Protein AF-A0A935YWI4-F1 (afdb_monomer)

Solvent-accessible surface area (backbone atoms only — not comparable to full-atom values): 18611 Å² total; per-residue (Å²): 133,82,64,75,78,78,74,71,82,77,88,67,54,79,64,57,45,45,61,75,31,40,84,89,54,18,45,58,41,43,49,62,78,70,46,55,88,76,52,56,63,79,37,91,61,84,22,64,82,61,50,68,66,56,46,38,59,76,66,67,28,67,40,86,49,101,91,47,77,44,70,40,57,75,58,45,36,51,59,23,38,60,29,24,57,49,47,43,93,65,42,51,60,68,56,46,24,51,42,17,38,28,29,29,32,40,53,29,67,80,42,60,71,73,56,15,52,50,30,43,53,48,30,53,51,52,38,42,49,45,26,41,38,12,48,68,37,81,91,44,75,37,34,47,51,69,69,58,29,52,52,46,26,66,71,21,43,65,51,54,65,32,72,90,43,46,70,67,47,61,25,34,38,26,34,39,30,38,47,45,50,38,49,54,54,25,38,78,68,41,95,76,60,64,64,57,52,50,47,38,32,60,70,38,48,39,50,38,38,32,58,63,22,64,91,47,94,73,53,47,65,65,11,42,19,23,52,34,29,39,51,50,20,64,74,69,67,38,43,52,89,66,75,48,38,69,60,79,64,73,84,71,73,79,70,79,82,79,80,74,76,80,79,75,78,79,74,85,76,81,79,82,77,87,76,82,84,82,81,92,77,84,88,79,92,81,85,89,78,88,86,82,86,86,81,84,86,87,82,89,78,86,88,84,87,88,84,86,80,90,85,134

pLDDT: mean 79.41, std 25.36, range [25.75, 98.5]

Structure (mmCIF, N/CA/C/O backbone):
data_AF-A0A935YWI4-F1
#
_entry.id   AF-A0A935YWI4-F1
#
loop_
_atom_site.group_PDB
_atom_site.id
_atom_site.type_symbol
_atom_site.label_atom_id
_atom_site.label_alt_id
_atom_site.label_comp_id
_atom_site.label_asym_id
_atom_site.label_entity_id
_atom_site.label_seq_id
_atom_site.pdbx_PDB_ins_code
_atom_site.Cartn_x
_atom_site.Cartn_y
_atom_site.Cartn_z
_atom_site.occupancy
_atom_site.B_iso_or_equiv
_atom_site.auth_seq_id
_atom_site.auth_comp_id
_atom_site.auth_asym_id
_atom_site.auth_atom_id
_atom_site.pdbx_PDB_model_num
ATOM 1 N N . MET A 1 1 ? -24.686 42.859 13.400 1.00 48.44 1 MET A N 1
ATOM 2 C CA . MET A 1 1 ? -23.937 41.621 13.080 1.00 48.44 1 MET A CA 1
ATOM 3 C C . MET A 1 1 ? -22.899 41.956 12.021 1.00 48.44 1 MET A C 1
ATOM 5 O O . MET A 1 1 ? -23.280 42.389 10.945 1.00 48.44 1 MET A O 1
ATOM 9 N N . GLY A 1 2 ? -21.605 41.864 12.342 1.00 58.56 2 GLY A N 1
ATOM 10 C CA . GLY A 1 2 ? -20.531 42.185 11.394 1.00 58.56 2 GLY A CA 1
ATOM 11 C C . GLY A 1 2 ? -20.451 41.160 10.260 1.00 58.56 2 GLY A C 1
ATOM 12 O O . GLY A 1 2 ? -20.557 39.959 10.507 1.00 58.56 2 GLY A O 1
ATOM 13 N N . HIS A 1 3 ? -20.273 41.640 9.028 1.00 52.84 3 HIS A N 1
ATOM 14 C CA . HIS A 1 3 ? -20.167 40.812 7.828 1.00 52.84 3 HIS A CA 1
ATOM 15 C C . HIS A 1 3 ? -19.063 39.741 8.002 1.00 52.84 3 HIS A C 1
ATOM 17 O O . HIS A 1 3 ? -17.940 40.092 8.384 1.00 52.84 3 HIS A O 1
ATOM 23 N N . PRO A 1 4 ? -19.320 38.448 7.715 1.00 60.44 4 PRO A N 1
ATOM 24 C CA . PRO A 1 4 ? -18.366 37.355 7.954 1.00 60.44 4 PRO A CA 1
ATOM 25 C C . PRO A 1 4 ? -17.024 37.518 7.217 1.00 60.44 4 PRO A C 1
ATOM 27 O O . PRO A 1 4 ? -16.023 36.941 7.637 1.00 60.44 4 PRO A O 1
ATOM 30 N N . ALA A 1 5 ? -16.959 38.371 6.188 1.00 57.50 5 ALA A N 1
ATOM 31 C CA . ALA A 1 5 ? -15.706 38.737 5.516 1.00 57.50 5 ALA A CA 1
ATOM 32 C C . ALA A 1 5 ? -14.682 39.457 6.424 1.00 57.50 5 ALA A C 1
ATOM 34 O O . ALA A 1 5 ? -13.494 39.435 6.124 1.00 57.50 5 ALA A O 1
ATOM 35 N N . GLY A 1 6 ? -15.095 40.043 7.556 1.00 55.22 6 GLY A N 1
ATOM 36 C CA . GLY A 1 6 ? -14.180 40.684 8.512 1.00 55.22 6 GLY A CA 1
ATOM 37 C C . GLY A 1 6 ? -13.411 39.716 9.428 1.00 55.22 6 GLY A C 1
ATOM 38 O O . GLY A 1 6 ? -12.506 40.146 10.151 1.00 55.22 6 GLY A O 1
ATOM 39 N N . ARG A 1 7 ? -13.761 38.417 9.428 1.00 60.41 7 ARG A N 1
ATOM 40 C CA . ARG A 1 7 ? -13.153 37.394 10.304 1.00 60.41 7 ARG A CA 1
ATOM 41 C C . ARG A 1 7 ? -11.865 36.781 9.747 1.00 60.41 7 ARG A C 1
ATOM 43 O O . ARG A 1 7 ? -11.004 36.390 10.531 1.00 60.41 7 ARG A O 1
ATOM 50 N N . PHE A 1 8 ? -11.690 36.720 8.428 1.00 66.56 8 PHE A N 1
ATOM 51 C CA . PHE A 1 8 ? -10.522 36.085 7.810 1.00 66.56 8 PHE A CA 1
ATOM 52 C C . PHE A 1 8 ? -9.471 37.130 7.421 1.00 66.56 8 PHE A C 1
ATOM 54 O O . PHE A 1 8 ? -9.537 37.735 6.358 1.00 66.56 8 PHE A O 1
ATOM 61 N N . ARG A 1 9 ? -8.493 37.358 8.308 1.00 71.19 9 ARG A N 1
ATOM 62 C CA . ARG A 1 9 ? -7.455 38.398 8.132 1.00 71.19 9 ARG A CA 1
ATOM 63 C C . ARG A 1 9 ? -6.143 3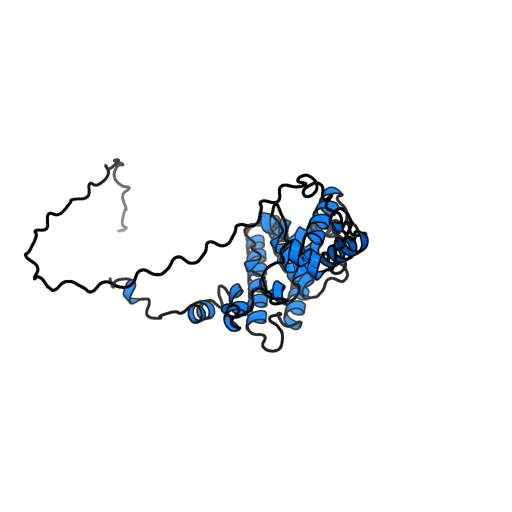7.901 7.514 1.00 71.19 9 ARG A C 1
ATOM 65 O O . ARG A 1 9 ? -5.314 38.713 7.114 1.00 71.19 9 ARG A O 1
ATOM 72 N N . ARG A 1 10 ? -5.913 36.585 7.459 1.00 79.06 10 ARG A N 1
ATOM 73 C CA . ARG A 1 10 ? -4.643 36.005 6.990 1.00 79.06 10 ARG A CA 1
ATOM 74 C C . ARG A 1 10 ? -4.733 35.645 5.510 1.00 79.06 10 ARG A C 1
ATOM 76 O O . ARG A 1 10 ? -5.575 34.843 5.122 1.00 79.06 10 ARG A O 1
ATOM 83 N N . ARG A 1 11 ? -3.841 36.215 4.696 1.00 83.19 11 ARG A N 1
ATOM 84 C CA . ARG A 1 11 ? -3.622 35.784 3.309 1.00 83.19 11 ARG A CA 1
ATOM 85 C C . ARG A 1 11 ? -2.711 34.559 3.306 1.00 83.19 11 ARG A C 1
ATOM 87 O O . ARG A 1 11 ? -1.616 34.606 3.873 1.00 83.19 11 ARG A O 1
ATOM 94 N N . PHE A 1 12 ? -3.165 33.489 2.666 1.00 85.44 12 PHE A N 1
ATOM 95 C CA . PHE A 1 12 ? -2.403 32.257 2.506 1.00 85.44 12 PHE A CA 1
ATOM 96 C C . PHE A 1 12 ? -1.913 32.117 1.064 1.00 85.44 12 PHE A C 1
ATOM 98 O O . PHE A 1 12 ? -2.686 32.292 0.127 1.00 85.44 12 PHE A O 1
ATOM 105 N N . ASP A 1 13 ? -0.634 31.783 0.908 1.00 88.56 13 ASP A N 1
ATOM 106 C CA . ASP A 1 13 ? -0.122 31.106 -0.283 1.00 88.56 13 ASP A CA 1
ATOM 107 C C . ASP A 1 13 ? -0.209 29.579 -0.071 1.00 88.56 13 ASP A C 1
ATOM 109 O O . ASP A 1 13 ? -0.566 29.114 1.019 1.00 88.56 13 ASP A O 1
ATOM 113 N N . LEU A 1 14 ? 0.108 28.785 -1.102 1.00 86.56 14 LEU A N 1
ATOM 114 C CA . LEU A 1 14 ? 0.040 27.317 -1.042 1.00 86.56 14 LEU A CA 1
ATOM 115 C C . LEU A 1 14 ? 0.802 26.747 0.165 1.00 86.56 14 LEU A C 1
ATOM 117 O O . LEU A 1 14 ? 0.309 25.854 0.857 1.00 86.56 14 LEU A O 1
ATOM 121 N N . ARG A 1 15 ? 1.996 27.283 0.435 1.00 85.38 15 ARG A N 1
ATOM 122 C CA . ARG A 1 15 ? 2.862 26.804 1.509 1.00 85.38 15 ARG A CA 1
ATOM 123 C C . ARG A 1 15 ? 2.294 27.180 2.871 1.00 85.38 15 ARG A C 1
ATOM 125 O O . ARG A 1 15 ? 2.152 26.311 3.722 1.00 85.38 15 ARG A O 1
ATOM 132 N N . ARG A 1 16 ? 1.918 28.444 3.080 1.00 88.31 16 ARG A N 1
ATOM 133 C CA . ARG A 1 16 ? 1.344 28.929 4.345 1.00 88.31 16 ARG A CA 1
ATOM 134 C C . ARG A 1 16 ? 0.048 28.202 4.690 1.00 88.31 16 ARG A C 1
ATOM 136 O O . ARG A 1 16 ? -0.171 27.918 5.865 1.00 88.31 16 ARG A O 1
ATOM 143 N N . LEU A 1 17 ? -0.791 27.896 3.694 1.00 89.31 17 LEU A N 1
ATOM 144 C CA . LEU A 1 17 ? -2.011 27.120 3.918 1.00 89.31 17 LEU A CA 1
ATOM 145 C C . LEU A 1 17 ? -1.667 25.715 4.413 1.00 89.31 17 LEU A C 1
ATOM 147 O O . LEU A 1 17 ? -2.166 25.296 5.454 1.00 89.31 17 LEU A O 1
ATOM 151 N N . ALA A 1 18 ? -0.780 25.011 3.711 1.00 87.38 18 ALA A N 1
ATOM 152 C CA . ALA A 1 18 ? -0.388 23.660 4.091 1.00 87.38 18 ALA A CA 1
ATOM 153 C C . ALA A 1 18 ? 0.294 23.598 5.464 1.00 87.38 18 ALA A C 1
ATOM 155 O O . ALA A 1 18 ? -0.015 22.711 6.255 1.00 87.38 18 ALA A O 1
ATOM 156 N N . GLU A 1 19 ? 1.160 24.564 5.779 1.00 89.25 19 GLU A N 1
ATOM 157 C CA . GLU A 1 19 ? 1.781 24.682 7.103 1.00 89.25 19 GLU A CA 1
ATOM 158 C C . GLU A 1 19 ? 0.728 24.926 8.194 1.00 89.25 19 GLU A C 1
ATOM 160 O O . GLU A 1 19 ? 0.771 24.284 9.240 1.00 89.25 19 GLU A O 1
ATOM 165 N N . SER A 1 20 ? -0.274 25.780 7.942 1.00 90.00 20 SER A N 1
ATOM 166 C CA . SER A 1 20 ? -1.372 26.006 8.898 1.00 90.00 20 SER A CA 1
ATOM 167 C C . SER A 1 20 ? -2.261 24.777 9.116 1.00 90.00 20 SER A C 1
ATOM 169 O O . SER A 1 20 ? -2.918 24.664 10.146 1.00 90.00 20 SER A O 1
ATOM 171 N N . MET A 1 21 ? -2.250 23.844 8.161 1.00 89.00 21 MET A N 1
ATOM 172 C CA . MET A 1 21 ? -3.008 22.596 8.192 1.00 89.00 21 MET A CA 1
ATOM 173 C C . MET A 1 21 ? -2.158 21.400 8.648 1.00 89.00 21 MET A C 1
ATOM 175 O O . MET A 1 21 ? -2.645 20.273 8.599 1.00 89.00 21 MET A O 1
ATOM 179 N N . LYS A 1 22 ? -0.914 21.605 9.113 1.00 88.94 22 LYS A N 1
ATOM 180 C CA . LYS A 1 22 ? 0.003 20.522 9.517 1.00 88.94 22 LYS A CA 1
ATOM 181 C C . LYS A 1 22 ? -0.611 19.571 10.551 1.00 88.94 22 LYS A C 1
ATOM 183 O O . LYS A 1 22 ? -0.415 18.359 10.464 1.00 88.94 22 LYS A O 1
ATOM 188 N N . ASP A 1 23 ? -1.334 20.101 11.529 1.00 87.06 23 ASP A N 1
ATOM 189 C CA . ASP A 1 23 ? -1.904 19.286 12.602 1.00 87.06 23 ASP A CA 1
ATOM 190 C C . ASP A 1 23 ? -3.104 18.452 12.130 1.00 87.06 23 ASP A C 1
ATOM 192 O O . ASP A 1 23 ? -3.053 17.222 12.274 1.00 87.06 23 ASP A O 1
ATOM 196 N N . PRO A 1 24 ? -4.144 19.050 11.510 1.00 88.94 24 PRO A N 1
ATOM 197 C CA . PRO A 1 24 ? -5.284 18.282 11.019 1.00 88.94 24 PRO A CA 1
ATOM 198 C C . PRO A 1 24 ? -4.974 17.456 9.762 1.00 88.94 24 PRO A C 1
ATOM 200 O O . PRO A 1 24 ? -5.590 16.411 9.567 1.00 88.94 24 PRO A O 1
ATOM 203 N N . TRP A 1 25 ? -4.049 17.897 8.900 1.00 91.44 25 TRP A N 1
ATOM 204 C CA . TRP A 1 25 ? -3.813 17.297 7.581 1.00 91.44 25 TRP A CA 1
ATOM 205 C C . TRP A 1 25 ? -2.339 17.357 7.110 1.00 91.44 25 TRP A C 1
ATOM 207 O O . TRP A 1 25 ? -2.003 18.058 6.151 1.00 91.44 25 TRP A O 1
ATOM 217 N N . PRO A 1 26 ? -1.428 16.573 7.723 1.00 93.06 26 PRO A N 1
ATOM 218 C CA . PRO A 1 26 ? 0.014 16.611 7.427 1.00 93.06 26 PRO A CA 1
ATOM 219 C C . PRO A 1 26 ? 0.441 15.944 6.108 1.00 93.06 26 PRO A C 1
ATOM 221 O O . PRO A 1 26 ? 1.609 16.006 5.725 1.00 93.06 26 PRO A O 1
ATOM 224 N N . PHE A 1 27 ? -0.462 15.257 5.411 1.00 92.50 27 PHE A N 1
ATOM 225 C CA . PHE A 1 27 ? -0.106 14.257 4.397 1.00 92.50 27 PHE A CA 1
ATOM 226 C C . PHE A 1 27 ? 0.561 14.813 3.129 1.00 92.50 27 PHE A C 1
ATOM 228 O O . PHE A 1 27 ? 1.325 14.107 2.472 1.00 92.50 27 PHE A O 1
ATOM 235 N N . ALA A 1 28 ? 0.332 16.084 2.795 1.00 87.12 28 ALA A N 1
ATOM 236 C CA . ALA A 1 28 ? 0.990 16.754 1.667 1.00 87.12 28 ALA A CA 1
ATOM 237 C C . ALA A 1 28 ? 2.248 17.542 2.078 1.00 87.12 28 ALA A C 1
ATOM 239 O O . ALA A 1 28 ? 2.992 18.018 1.220 1.00 87.12 28 ALA A O 1
ATOM 240 N N . LEU A 1 29 ? 2.500 17.687 3.383 1.00 89.12 29 LEU A N 1
ATOM 241 C CA . LEU A 1 29 ? 3.477 18.644 3.895 1.00 89.12 29 LEU A CA 1
ATOM 242 C C . LEU A 1 29 ? 4.911 18.294 3.493 1.00 89.12 29 LEU A C 1
ATOM 244 O O . LEU A 1 29 ? 5.675 19.181 3.121 1.00 89.12 29 LEU A O 1
ATOM 248 N N . HIS A 1 30 ? 5.254 17.004 3.515 1.00 86.00 30 HIS A N 1
ATOM 249 C CA . HIS A 1 30 ? 6.570 16.518 3.096 1.00 86.00 30 HIS A CA 1
ATOM 250 C C . HIS A 1 30 ? 6.899 16.930 1.646 1.00 86.00 30 HIS A C 1
ATOM 252 O O . HIS A 1 30 ? 7.997 17.415 1.393 1.00 86.00 30 HIS A O 1
ATOM 258 N N . ALA A 1 31 ? 5.933 16.825 0.724 1.00 84.44 31 ALA A N 1
ATOM 259 C CA . ALA A 1 31 ? 6.108 17.183 -0.683 1.00 84.44 31 ALA A CA 1
ATOM 260 C C . ALA A 1 31 ? 6.245 18.699 -0.894 1.00 84.44 31 ALA A C 1
ATOM 262 O O . ALA A 1 31 ? 7.081 19.160 -1.672 1.00 84.44 31 ALA A O 1
ATOM 263 N N . LEU A 1 32 ? 5.442 19.492 -0.177 1.00 84.44 32 LEU A N 1
ATOM 264 C CA . LEU A 1 32 ? 5.466 20.952 -0.293 1.00 84.44 32 LEU A CA 1
ATOM 265 C C . LEU A 1 32 ? 6.739 21.564 0.299 1.00 84.44 32 LEU A C 1
ATOM 267 O O . LEU A 1 32 ? 7.315 22.474 -0.292 1.00 84.44 32 LEU A O 1
ATOM 271 N N . ARG A 1 33 ? 7.208 21.061 1.446 1.00 85.69 33 ARG A N 1
ATOM 272 C CA . ARG A 1 33 ? 8.373 21.620 2.149 1.00 85.69 33 ARG A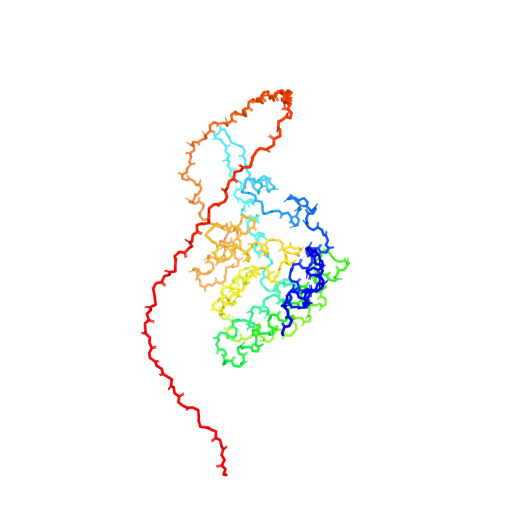 CA 1
ATOM 273 C C . ARG A 1 33 ? 9.686 21.508 1.392 1.00 85.69 33 ARG A C 1
ATOM 275 O O . ARG A 1 33 ? 10.590 22.284 1.685 1.00 85.69 33 ARG A O 1
ATOM 282 N N . ARG A 1 34 ? 9.803 20.574 0.454 1.00 78.06 34 ARG A N 1
ATOM 283 C CA . ARG A 1 34 ? 11.032 20.401 -0.327 1.00 78.06 34 ARG A CA 1
ATOM 284 C C . ARG A 1 34 ? 10.878 20.742 -1.806 1.00 78.06 34 ARG A C 1
ATOM 286 O O . ARG A 1 34 ? 11.721 20.362 -2.605 1.00 78.06 34 ARG A O 1
ATOM 293 N N . GLY A 1 35 ? 9.812 21.454 -2.170 1.00 82.12 35 GLY A N 1
ATOM 294 C CA . GLY A 1 35 ? 9.673 21.953 -3.534 1.00 82.12 35 GLY A CA 1
ATOM 295 C C . GLY A 1 35 ? 9.499 20.832 -4.555 1.00 82.12 35 GLY A C 1
ATOM 296 O O . GLY A 1 35 ? 10.095 20.882 -5.620 1.00 82.12 35 GLY A O 1
ATOM 297 N N . HIS A 1 36 ? 8.649 19.831 -4.279 1.00 85.06 36 HIS A N 1
ATOM 298 C CA . HIS A 1 36 ? 8.293 18.824 -5.297 1.00 85.06 36 HIS A CA 1
ATOM 299 C C . HIS A 1 36 ? 7.697 19.438 -6.579 1.00 85.06 36 HIS A C 1
ATOM 301 O O . HIS A 1 36 ? 7.600 18.749 -7.587 1.00 85.06 36 HIS A O 1
ATOM 307 N N . LEU A 1 37 ? 7.307 20.716 -6.542 1.00 84.50 37 LEU A N 1
ATOM 308 C CA . LEU A 1 37 ? 6.940 21.503 -7.720 1.00 84.50 37 LEU A CA 1
ATOM 309 C C . LEU A 1 37 ? 8.094 21.639 -8.725 1.00 84.50 37 LEU A C 1
ATOM 311 O O . LEU A 1 37 ? 7.836 21.703 -9.921 1.00 84.50 37 LEU A O 1
ATOM 315 N N . ASP A 1 38 ? 9.335 21.627 -8.241 1.00 87.75 38 ASP A N 1
ATOM 316 C CA . ASP A 1 38 ? 10.553 21.829 -9.030 1.00 87.75 38 ASP A CA 1
ATOM 317 C C . ASP A 1 38 ? 11.287 20.505 -9.320 1.00 87.75 38 ASP A C 1
ATOM 319 O O . ASP A 1 38 ? 12.334 20.485 -9.967 1.00 87.75 38 ASP A O 1
ATOM 323 N N . VAL A 1 39 ? 10.751 19.374 -8.843 1.00 88.56 39 VAL A N 1
ATOM 324 C CA . VAL A 1 39 ? 11.342 18.047 -9.056 1.00 88.56 39 VAL A CA 1
ATOM 325 C C . VAL A 1 39 ? 11.071 17.577 -10.492 1.00 88.56 39 VAL A C 1
ATOM 327 O O . VAL A 1 39 ? 9.912 17.572 -10.917 1.00 88.56 39 VAL A O 1
ATOM 330 N N . PRO A 1 40 ? 12.096 17.109 -11.235 1.00 92.19 40 PRO A N 1
ATOM 331 C CA . PRO A 1 40 ? 11.912 16.577 -12.581 1.00 92.19 40 PRO A CA 1
ATOM 332 C C . PRO A 1 40 ? 10.904 15.425 -12.633 1.00 92.19 40 PRO A C 1
ATOM 334 O O . PRO A 1 40 ? 10.855 14.561 -11.751 1.00 92.19 40 PRO A O 1
ATOM 337 N N . LEU A 1 41 ? 10.112 15.371 -13.705 1.00 92.31 41 LEU A N 1
ATOM 338 C CA . LEU A 1 41 ? 9.084 14.339 -13.872 1.00 92.31 41 LEU A CA 1
ATOM 339 C C . LEU A 1 41 ? 9.661 12.925 -14.028 1.00 92.31 41 LEU A C 1
ATOM 341 O O . LEU A 1 41 ? 8.949 11.954 -13.784 1.00 92.31 41 LEU A O 1
ATOM 345 N N . ASP A 1 42 ? 10.926 12.801 -14.411 1.00 91.75 42 ASP A N 1
ATOM 346 C CA . ASP A 1 42 ? 11.680 11.555 -14.550 1.00 91.75 42 ASP A CA 1
ATOM 347 C C . ASP A 1 42 ? 12.554 11.236 -13.325 1.00 91.75 42 ASP A C 1
ATOM 349 O O . ASP A 1 42 ? 13.297 10.253 -13.338 1.00 91.75 42 ASP A O 1
ATOM 353 N N . HIS A 1 43 ? 12.429 12.007 -12.235 1.00 90.88 43 HIS A N 1
ATOM 354 C CA . HIS A 1 43 ? 13.171 11.768 -11.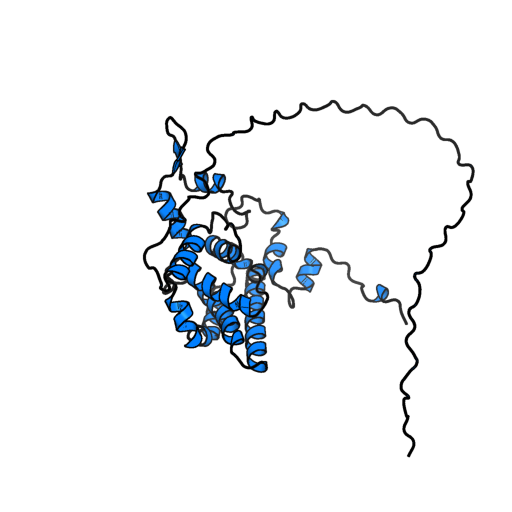000 1.00 90.88 43 HIS A CA 1
ATOM 355 C C . HIS A 1 43 ? 13.016 10.301 -10.543 1.00 90.88 43 HIS A C 1
ATOM 357 O O . HIS A 1 43 ? 11.888 9.812 -10.409 1.00 90.88 43 HIS A O 1
ATOM 363 N N . PRO A 1 44 ? 14.109 9.594 -10.193 1.00 87.56 44 PRO A N 1
ATOM 364 C CA . PRO A 1 44 ? 14.095 8.144 -9.966 1.00 87.56 44 PRO A CA 1
ATOM 365 C C . PRO A 1 44 ? 13.095 7.690 -8.892 1.00 87.56 44 PRO A C 1
ATOM 367 O O . PRO A 1 44 ? 12.405 6.687 -9.071 1.00 87.56 44 PRO A O 1
ATOM 370 N N . THR A 1 45 ? 12.982 8.449 -7.799 1.00 88.00 45 THR A N 1
ATOM 371 C CA . THR A 1 45 ? 12.052 8.171 -6.691 1.00 88.00 45 THR A CA 1
ATOM 372 C C . THR A 1 45 ? 10.715 8.904 -6.830 1.00 88.00 45 THR A C 1
ATOM 374 O O . THR A 1 45 ? 9.655 8.278 -6.828 1.00 88.00 45 THR A O 1
ATOM 377 N N . TRP A 1 46 ? 10.743 10.231 -6.988 1.00 88.94 46 TRP A N 1
ATOM 378 C CA . TRP A 1 46 ? 9.560 11.096 -6.939 1.00 88.94 46 TRP A CA 1
ATOM 379 C C . TRP A 1 46 ? 8.914 11.406 -8.290 1.00 88.94 46 TRP A C 1
ATOM 381 O O . TRP A 1 46 ? 7.784 11.899 -8.301 1.00 88.94 46 TRP A O 1
ATOM 391 N N . GLY A 1 47 ? 9.543 11.020 -9.400 1.00 91.50 47 GLY A N 1
ATOM 392 C CA . GLY A 1 47 ? 9.023 11.203 -10.751 1.00 91.50 47 GLY A CA 1
ATOM 393 C C . GLY A 1 47 ? 7.727 10.435 -11.007 1.00 91.50 47 GLY A C 1
ATOM 394 O O . GLY A 1 47 ? 7.272 9.620 -10.189 1.00 91.50 47 GLY A O 1
ATOM 395 N N . MET A 1 48 ? 7.099 10.702 -12.145 1.00 94.50 48 MET A N 1
ATOM 396 C CA . MET A 1 48 ? 5.873 10.041 -12.583 1.00 94.50 48 MET A CA 1
ATOM 397 C C . MET A 1 48 ? 6.059 8.527 -12.711 1.00 94.50 48 MET A C 1
ATOM 399 O O . MET A 1 48 ? 7.178 8.017 -12.747 1.00 94.50 48 MET A O 1
ATOM 403 N N . ALA A 1 49 ? 4.946 7.791 -12.739 1.00 95.88 49 ALA A N 1
ATOM 404 C CA . ALA A 1 49 ? 5.005 6.365 -13.037 1.00 95.88 49 ALA A CA 1
ATOM 405 C C . ALA A 1 49 ? 5.566 6.157 -14.449 1.00 95.88 49 ALA A C 1
ATOM 407 O O . ALA A 1 49 ? 5.232 6.918 -15.361 1.00 95.88 49 ALA A O 1
ATOM 408 N N . LEU A 1 50 ? 6.381 5.123 -14.634 1.00 96.00 50 LEU A N 1
ATOM 409 C CA . LEU A 1 50 ? 6.902 4.776 -15.951 1.00 96.00 50 LEU A CA 1
ATOM 410 C C . LEU A 1 50 ? 5.756 4.395 -16.896 1.00 96.00 50 LEU A C 1
ATOM 412 O O . LEU A 1 50 ? 4.819 3.686 -16.516 1.00 96.00 50 LEU A O 1
ATOM 416 N N . SER A 1 51 ? 5.857 4.829 -18.153 1.00 95.25 51 SER A N 1
ATOM 417 C CA . SER A 1 51 ? 5.067 4.227 -19.227 1.00 95.25 51 SER A CA 1
ATOM 418 C C . SER A 1 51 ? 5.526 2.784 -19.456 1.00 95.25 51 SER A C 1
ATOM 420 O O . SER A 1 51 ? 6.649 2.416 -19.104 1.00 95.25 51 SER A O 1
ATOM 422 N N . SER A 1 52 ? 4.684 1.954 -20.075 1.00 94.44 52 SER A N 1
ATOM 423 C CA . SER A 1 52 ? 5.064 0.575 -20.411 1.00 94.44 52 SER A CA 1
ATOM 424 C C . SER A 1 52 ? 6.329 0.522 -21.274 1.00 94.44 52 SER A C 1
ATOM 426 O O . SER A 1 52 ? 7.201 -0.299 -21.023 1.00 94.44 52 SER A O 1
ATOM 428 N N . GLU A 1 53 ? 6.473 1.437 -22.234 1.00 93.44 53 GLU A N 1
ATOM 429 C CA . GLU A 1 53 ? 7.666 1.549 -23.083 1.00 93.44 53 GLU A CA 1
ATOM 430 C C . GLU A 1 53 ? 8.915 1.940 -22.281 1.00 93.44 53 GLU A C 1
ATOM 432 O O . GLU A 1 53 ? 9.955 1.294 -22.402 1.00 93.44 53 GLU A O 1
ATOM 437 N N . ALA A 1 54 ? 8.812 2.961 -21.422 1.00 94.75 54 ALA A N 1
ATOM 438 C CA . ALA A 1 54 ? 9.926 3.393 -20.582 1.00 94.75 54 ALA A CA 1
ATOM 439 C C . ALA A 1 54 ? 10.352 2.293 -19.601 1.00 94.75 54 ALA A C 1
ATOM 441 O O . ALA A 1 54 ? 11.542 2.108 -19.367 1.00 94.75 54 ALA A O 1
ATOM 442 N N . PHE A 1 55 ? 9.397 1.529 -19.068 1.00 95.75 55 PHE A N 1
ATOM 443 C CA . PHE A 1 55 ? 9.668 0.377 -18.214 1.00 95.75 55 PHE A CA 1
ATOM 444 C C . PHE A 1 55 ? 10.404 -0.736 -18.968 1.00 95.75 55 PHE A C 1
ATOM 446 O O . PHE A 1 55 ? 11.435 -1.211 -18.496 1.00 95.75 55 PHE A O 1
ATOM 453 N N . LEU A 1 56 ? 9.926 -1.106 -20.161 1.00 95.25 56 LEU A N 1
ATOM 454 C CA . LEU A 1 56 ? 10.571 -2.118 -21.004 1.00 95.25 56 LEU A CA 1
ATOM 455 C C . LEU A 1 56 ? 12.015 -1.732 -21.353 1.00 95.25 56 LE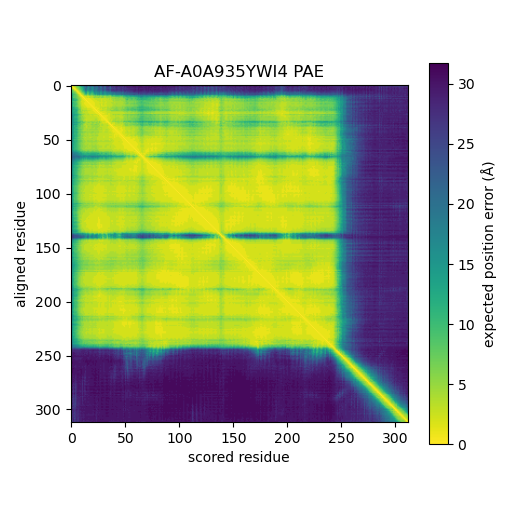U A C 1
ATOM 457 O O . LEU A 1 56 ? 12.903 -2.578 -21.262 1.00 95.25 56 LEU A O 1
ATOM 461 N N . ARG A 1 57 ? 12.261 -0.458 -21.690 1.00 93.94 57 ARG A N 1
ATOM 462 C CA . ARG A 1 57 ? 13.611 0.061 -21.963 1.00 93.94 57 ARG A CA 1
ATOM 463 C C . ARG A 1 57 ? 14.488 0.099 -20.716 1.00 93.94 57 ARG A C 1
ATOM 465 O O . ARG A 1 57 ? 15.605 -0.400 -20.752 1.00 93.94 57 ARG A O 1
ATOM 472 N N . ARG A 1 58 ? 13.986 0.651 -19.605 1.00 94.69 58 ARG A N 1
ATOM 473 C CA . ARG A 1 58 ? 14.741 0.793 -18.347 1.00 94.69 58 ARG A CA 1
ATOM 474 C C . ARG A 1 58 ? 15.231 -0.548 -17.807 1.00 94.69 58 ARG A C 1
ATOM 476 O O . ARG A 1 58 ? 16.306 -0.611 -17.223 1.00 94.69 58 ARG A O 1
ATOM 483 N N . HIS A 1 59 ? 14.429 -1.592 -17.979 1.00 95.69 59 HIS A N 1
ATOM 484 C CA . HIS A 1 59 ? 14.748 -2.939 -17.518 1.00 95.69 59 HIS A CA 1
ATOM 485 C C . HIS A 1 59 ? 15.346 -3.832 -18.613 1.00 95.69 59 HIS A C 1
ATOM 487 O O . HIS A 1 59 ? 15.617 -5.001 -18.344 1.00 95.69 59 HIS A O 1
ATOM 493 N N . ASP A 1 60 ? 15.564 -3.284 -19.816 1.00 96.50 60 ASP A N 1
ATOM 494 C CA . ASP A 1 60 ? 16.161 -3.972 -20.961 1.00 96.50 60 ASP A CA 1
ATOM 495 C C . ASP A 1 60 ? 15.501 -5.349 -21.192 1.00 96.50 60 ASP A C 1
ATOM 497 O O . ASP A 1 60 ? 16.108 -6.420 -21.067 1.00 96.50 60 ASP A O 1
ATOM 501 N N . LEU A 1 61 ? 14.181 -5.283 -21.407 1.00 96.06 61 LEU A N 1
ATOM 502 C CA . LEU A 1 61 ? 13.265 -6.426 -21.496 1.00 96.06 61 LEU A CA 1
ATOM 503 C C . LEU A 1 61 ? 12.928 -6.830 -22.933 1.00 96.06 61 LEU A C 1
ATOM 505 O O . LEU A 1 61 ? 12.083 -7.703 -23.120 1.00 96.06 61 LEU A O 1
ATOM 509 N N . LEU A 1 62 ? 13.530 -6.192 -23.936 1.00 94.88 62 LEU A N 1
ATOM 510 C CA . LEU A 1 62 ? 13.218 -6.417 -25.343 1.00 94.88 62 LEU A CA 1
ATOM 511 C C . LEU A 1 62 ? 14.468 -6.833 -26.116 1.00 94.88 62 LEU A C 1
ATOM 513 O O . LEU A 1 62 ? 15.509 -6.196 -25.999 1.00 94.88 62 LEU A O 1
ATOM 517 N N . ASP A 1 63 ? 14.317 -7.853 -26.951 1.00 92.69 63 ASP A N 1
ATOM 518 C CA . ASP A 1 63 ? 15.265 -8.239 -27.990 1.00 92.69 63 ASP A CA 1
ATOM 519 C C . ASP A 1 63 ? 14.730 -7.840 -29.356 1.00 92.69 63 ASP A C 1
ATOM 521 O O . ASP A 1 63 ? 13.555 -8.064 -29.666 1.00 92.69 63 ASP A O 1
ATOM 525 N N . ALA A 1 64 ? 15.601 -7.259 -30.178 1.00 91.62 64 ALA A N 1
ATOM 526 C CA . ALA A 1 64 ? 15.306 -7.054 -31.584 1.00 91.62 64 ALA A CA 1
ATOM 527 C C . ALA A 1 64 ? 15.309 -8.408 -32.308 1.00 91.62 64 ALA A C 1
ATOM 529 O O . ALA A 1 64 ? 16.145 -9.272 -32.053 1.00 91.62 64 ALA A O 1
ATOM 530 N N . THR A 1 65 ? 14.356 -8.581 -33.211 1.00 92.19 65 THR A N 1
ATOM 531 C CA . THR A 1 65 ? 14.205 -9.753 -34.079 1.00 92.19 65 THR A CA 1
ATOM 532 C C . THR A 1 65 ? 13.937 -9.268 -35.497 1.00 92.19 65 THR A C 1
ATOM 534 O O . THR A 1 65 ? 13.468 -8.142 -35.678 1.00 92.19 65 THR A O 1
ATOM 537 N N . ASP A 1 66 ? 14.150 -10.122 -36.496 1.00 90.25 66 ASP A N 1
ATOM 538 C CA . ASP A 1 66 ? 13.945 -9.771 -37.911 1.00 90.25 66 ASP A CA 1
ATOM 539 C C . ASP A 1 66 ? 12.524 -9.255 -38.205 1.00 90.25 66 ASP A C 1
ATOM 541 O O . ASP A 1 66 ? 12.312 -8.454 -39.113 1.00 90.25 66 ASP A O 1
ATOM 545 N N . THR A 1 67 ? 11.538 -9.674 -37.403 1.00 89.44 67 THR A N 1
ATOM 546 C CA . THR A 1 67 ? 10.119 -9.324 -37.563 1.00 89.44 67 THR A CA 1
ATOM 547 C C . THR A 1 67 ? 9.589 -8.350 -36.504 1.00 89.44 67 THR A C 1
ATOM 549 O O . THR A 1 67 ? 8.379 -8.128 -36.435 1.00 89.44 67 THR A O 1
ATOM 552 N N . GLY A 1 68 ? 10.445 -7.777 -35.648 1.00 90.94 68 GLY A N 1
ATOM 553 C CA . GLY A 1 68 ? 10.028 -6.836 -34.602 1.00 90.94 68 GLY A CA 1
ATOM 554 C C . GLY A 1 68 ? 10.747 -7.040 -33.271 1.00 90.94 68 GLY A C 1
ATOM 555 O O . GLY A 1 68 ? 11.971 -7.105 -33.226 1.00 90.94 68 GLY A O 1
ATOM 556 N N . TRP A 1 69 ? 9.993 -7.131 -32.174 1.00 90.94 69 TRP A N 1
ATOM 557 C CA . TRP A 1 69 ? 10.546 -7.220 -30.819 1.00 90.94 69 TRP A CA 1
ATOM 558 C C . TRP A 1 69 ? 10.027 -8.449 -30.079 1.00 90.94 69 TRP A C 1
ATOM 560 O O . TRP A 1 69 ? 8.825 -8.719 -30.084 1.00 90.94 69 TRP A O 1
ATOM 570 N N . ARG A 1 70 ? 10.922 -9.148 -29.381 1.00 92.69 70 ARG A N 1
ATOM 571 C CA . ARG A 1 70 ? 10.596 -10.250 -28.471 1.00 92.69 70 ARG A CA 1
ATOM 572 C C . ARG A 1 70 ? 10.868 -9.834 -27.030 1.00 92.69 70 ARG A C 1
ATOM 574 O O . ARG A 1 70 ? 11.854 -9.163 -26.755 1.00 92.69 70 ARG A O 1
ATOM 581 N N . VAL A 1 71 ? 10.007 -10.235 -26.096 1.00 92.75 71 VAL A N 1
ATOM 582 C CA . VAL A 1 71 ? 10.244 -9.995 -24.665 1.00 92.75 71 VAL A CA 1
ATOM 583 C C . VAL A 1 71 ? 11.231 -11.026 -24.119 1.00 92.75 71 VAL A C 1
ATOM 585 O O . VAL A 1 71 ? 11.078 -12.224 -24.356 1.00 92.75 71 VAL A O 1
ATOM 588 N N . ARG A 1 72 ? 12.207 -10.567 -23.334 1.00 94.62 72 ARG A N 1
ATOM 589 C CA . ARG A 1 72 ? 13.101 -11.423 -22.542 1.00 94.62 72 ARG A CA 1
ATOM 590 C C . ARG A 1 72 ? 12.346 -11.994 -21.348 1.00 94.62 72 ARG A C 1
ATOM 592 O O . ARG A 1 72 ? 12.369 -11.404 -20.270 1.00 94.62 72 ARG A O 1
ATOM 599 N N . GLU A 1 73 ? 11.667 -13.119 -21.546 1.00 91.94 73 GLU A N 1
ATOM 600 C CA . GLU A 1 73 ? 10.742 -13.710 -20.565 1.00 91.94 73 GLU A CA 1
ATOM 601 C C . GLU A 1 73 ? 11.377 -13.891 -19.183 1.00 91.94 73 GLU A C 1
ATOM 603 O O . GLU A 1 73 ? 10.901 -13.283 -18.230 1.00 91.94 73 GLU A O 1
ATOM 608 N N . ALA A 1 74 ? 12.508 -14.594 -19.074 1.00 92.38 74 ALA A N 1
ATOM 609 C CA . ALA A 1 74 ? 13.174 -14.822 -17.786 1.00 92.38 74 ALA A CA 1
ATOM 610 C C . ALA A 1 74 ? 13.524 -13.513 -17.046 1.00 92.38 74 ALA A C 1
ATOM 612 O O . ALA A 1 74 ? 13.372 -13.404 -15.828 1.00 92.38 74 ALA A O 1
ATOM 613 N N . ARG A 1 75 ? 13.948 -12.476 -17.782 1.00 94.62 75 ARG A N 1
ATOM 614 C CA . ARG A 1 75 ? 14.256 -11.167 -17.191 1.00 94.62 75 ARG A CA 1
ATOM 615 C C . ARG A 1 75 ? 12.994 -10.414 -16.791 1.00 94.62 75 ARG A C 1
ATOM 617 O O . ARG A 1 75 ? 12.968 -9.793 -15.732 1.00 94.62 75 ARG A O 1
ATOM 624 N N . ALA A 1 76 ? 11.954 -10.471 -17.618 1.00 94.88 76 ALA A N 1
ATOM 625 C CA . ALA A 1 76 ? 10.663 -9.874 -17.311 1.00 94.88 76 ALA A CA 1
ATOM 626 C C . ALA A 1 76 ? 10.058 -10.518 -16.058 1.00 94.88 76 ALA A C 1
ATOM 628 O O . ALA A 1 76 ? 9.589 -9.801 -15.177 1.00 94.88 76 ALA A O 1
ATOM 629 N N . GLU A 1 77 ? 10.141 -11.841 -15.928 1.00 93.94 77 GLU A N 1
ATOM 630 C CA . GLU A 1 77 ? 9.702 -12.563 -14.736 1.00 93.94 77 GLU A CA 1
ATOM 631 C C . GLU A 1 77 ? 10.475 -12.130 -13.492 1.00 93.94 77 GLU A C 1
ATOM 633 O O . GLU A 1 77 ? 9.847 -11.809 -12.485 1.00 93.94 77 GLU A O 1
ATOM 638 N N . ALA A 1 78 ? 11.807 -12.035 -13.567 1.00 94.88 78 ALA A N 1
ATOM 639 C CA . ALA A 1 78 ? 12.635 -11.573 -12.454 1.00 94.88 78 ALA A CA 1
ATOM 640 C C . ALA A 1 78 ? 12.295 -10.131 -12.034 1.00 94.88 78 ALA A C 1
ATOM 642 O O . ALA A 1 78 ? 12.135 -9.840 -10.847 1.00 94.88 78 ALA A O 1
ATOM 643 N N . VAL A 1 79 ? 12.125 -9.226 -13.002 1.00 96.44 79 VAL A N 1
ATOM 644 C CA . VAL A 1 79 ? 11.772 -7.821 -12.748 1.00 96.44 79 VAL A CA 1
ATOM 645 C C . VAL A 1 79 ? 10.370 -7.695 -12.148 1.00 96.44 79 VAL A C 1
ATOM 647 O O . VAL A 1 79 ? 10.168 -6.903 -11.229 1.00 96.44 79 VAL A O 1
ATOM 650 N N . LEU A 1 80 ? 9.397 -8.473 -12.628 1.00 96.31 80 LEU A N 1
ATOM 651 C CA . LEU A 1 80 ? 8.040 -8.482 -12.080 1.00 96.31 80 LEU A CA 1
ATOM 652 C C . LEU A 1 80 ? 7.993 -9.131 -10.692 1.00 96.31 80 LEU A C 1
ATOM 654 O O . LEU A 1 80 ? 7.279 -8.637 -9.821 1.00 96.31 80 LEU A O 1
ATOM 658 N N . ALA A 1 81 ? 8.772 -10.188 -10.456 1.00 95.62 81 ALA A N 1
ATOM 659 C CA . ALA A 1 81 ? 8.897 -10.818 -9.145 1.00 95.62 81 ALA A CA 1
ATOM 660 C C . ALA A 1 81 ? 9.517 -9.861 -8.116 1.00 95.62 81 ALA A C 1
ATOM 662 O O . ALA A 1 81 ? 9.042 -9.794 -6.986 1.00 95.62 81 ALA A O 1
ATOM 663 N N . ALA A 1 82 ? 10.499 -9.043 -8.511 1.00 95.88 82 ALA A N 1
ATOM 664 C CA . ALA A 1 82 ? 11.097 -8.040 -7.629 1.00 95.88 82 ALA A CA 1
ATOM 665 C C . ALA A 1 82 ? 10.080 -7.003 -7.105 1.00 95.88 82 ALA A C 1
ATOM 667 O O . ALA A 1 82 ? 10.260 -6.456 -6.019 1.00 95.88 82 ALA A O 1
ATOM 668 N N . GLN A 1 83 ? 8.974 -6.765 -7.824 1.00 96.69 83 GLN A N 1
ATOM 669 C CA . GLN A 1 83 ? 7.905 -5.860 -7.377 1.00 96.69 83 GLN A CA 1
ATOM 670 C C . GLN A 1 83 ? 7.122 -6.394 -6.163 1.00 96.69 83 GLN A C 1
ATOM 672 O O . GLN A 1 83 ? 6.397 -5.628 -5.530 1.00 96.69 83 GLN A O 1
ATOM 677 N N . LEU A 1 84 ? 7.244 -7.685 -5.829 1.00 96.06 84 LEU A N 1
ATOM 678 C CA . LEU A 1 84 ? 6.595 -8.299 -4.662 1.00 96.06 84 LEU A CA 1
ATOM 679 C C . LEU A 1 84 ? 7.211 -7.840 -3.332 1.00 96.06 84 LEU A C 1
ATOM 681 O O . LEU A 1 84 ? 6.546 -7.887 -2.291 1.00 96.06 84 LEU A O 1
ATOM 685 N N . GLY A 1 85 ? 8.465 -7.383 -3.380 1.00 95.75 85 GLY A N 1
ATOM 686 C CA . GLY A 1 85 ? 9.274 -7.105 -2.201 1.00 95.75 85 GLY A CA 1
ATOM 687 C C . GLY A 1 85 ? 9.672 -8.379 -1.452 1.00 95.75 85 GLY A C 1
ATOM 688 O O . GLY A 1 85 ? 9.556 -9.493 -1.962 1.00 95.75 85 GLY A O 1
ATOM 689 N N . ALA A 1 86 ? 10.148 -8.203 -0.220 1.00 96.06 86 ALA A N 1
ATOM 690 C CA . ALA A 1 86 ? 10.542 -9.315 0.638 1.00 96.06 86 ALA A CA 1
ATOM 691 C C . ALA A 1 86 ? 9.341 -10.220 0.994 1.00 96.06 86 ALA A C 1
ATOM 693 O O . ALA A 1 86 ? 8.198 -9.735 1.063 1.00 96.06 86 ALA A O 1
ATOM 694 N N . PRO A 1 87 ? 9.574 -11.513 1.287 1.00 97.00 87 PRO A N 1
ATOM 695 C CA . PRO A 1 87 ? 8.581 -12.361 1.941 1.00 97.00 87 PRO A CA 1
ATOM 696 C C . PRO A 1 87 ? 8.017 -11.681 3.194 1.00 97.00 87 PRO A C 1
ATOM 698 O O . PRO A 1 87 ? 8.733 -10.967 3.894 1.00 97.00 87 PRO A O 1
ATOM 701 N N . TRP A 1 88 ? 6.743 -11.914 3.519 1.00 96.81 88 TRP A N 1
ATOM 702 C CA . TRP A 1 88 ? 6.078 -11.221 4.632 1.00 96.81 88 TRP A CA 1
ATOM 703 C C . TRP A 1 88 ? 6.803 -11.391 5.973 1.00 96.81 88 TRP A C 1
ATOM 705 O O . TRP A 1 88 ? 6.855 -10.468 6.786 1.00 96.81 88 TRP A O 1
ATOM 715 N N . ARG A 1 89 ? 7.416 -12.558 6.202 1.00 95.12 89 ARG A N 1
ATOM 716 C CA . ARG A 1 89 ? 8.209 -12.833 7.411 1.00 95.12 89 ARG A CA 1
ATOM 717 C C . ARG A 1 89 ? 9.349 -11.827 7.592 1.00 95.12 89 ARG A C 1
ATOM 719 O O . ARG A 1 89 ? 9.580 -11.386 8.712 1.00 95.12 89 ARG A O 1
ATOM 726 N N . GLU A 1 90 ? 9.945 -11.392 6.491 1.00 97.06 90 GLU A N 1
ATOM 727 C CA . GLU A 1 90 ? 11.074 -10.461 6.410 1.00 97.06 90 GLU A CA 1
ATOM 728 C C . GLU A 1 90 ? 10.630 -9.031 6.062 1.00 97.06 90 GLU A C 1
ATOM 730 O O . GLU A 1 90 ? 11.443 -8.200 5.659 1.00 97.06 90 GLU A O 1
ATOM 735 N N . ALA A 1 91 ? 9.332 -8.726 6.190 1.00 97.50 91 ALA A N 1
ATOM 736 C CA . ALA A 1 91 ? 8.807 -7.425 5.809 1.00 97.50 91 ALA A CA 1
ATOM 737 C C . ALA A 1 91 ? 9.535 -6.279 6.544 1.00 97.50 91 ALA A C 1
ATOM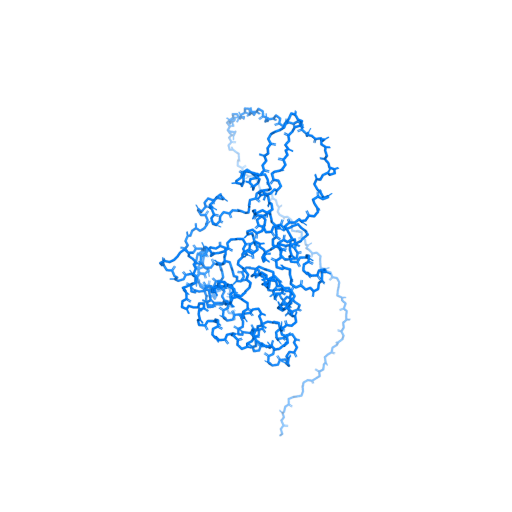 739 O O . ALA A 1 91 ? 9.678 -6.330 7.772 1.00 97.50 91 ALA A O 1
ATOM 740 N N . PRO A 1 92 ? 9.943 -5.220 5.820 1.00 97.00 92 PRO A N 1
ATOM 741 C CA . PRO A 1 92 ? 10.685 -4.101 6.388 1.00 97.00 92 PRO A CA 1
ATOM 742 C C . PRO A 1 92 ? 9.841 -3.279 7.374 1.00 97.00 92 PRO A C 1
ATOM 744 O O . PRO A 1 92 ? 8.607 -3.335 7.376 1.00 97.00 92 PRO A O 1
ATOM 747 N N . LEU A 1 93 ? 10.513 -2.461 8.194 1.00 95.94 93 LEU A N 1
ATOM 748 C CA . LEU A 1 93 ? 9.893 -1.688 9.282 1.00 95.94 93 LEU A CA 1
ATOM 749 C C . LEU A 1 93 ? 8.710 -0.825 8.817 1.00 95.94 93 LEU A C 1
ATOM 751 O O . LEU A 1 93 ? 7.660 -0.819 9.460 1.00 95.94 93 LEU A O 1
ATOM 755 N N . HIS A 1 94 ? 8.847 -0.121 7.688 1.00 96.00 94 HIS A N 1
ATOM 756 C CA . HIS A 1 94 ? 7.775 0.725 7.151 1.00 96.00 94 HIS A CA 1
ATOM 757 C C . HIS A 1 94 ? 6.543 -0.083 6.746 1.00 96.00 94 HIS A C 1
ATOM 759 O O . HIS A 1 94 ? 5.416 0.364 6.961 1.00 96.00 94 HIS A O 1
ATOM 765 N N . ALA A 1 95 ? 6.750 -1.281 6.194 1.00 97.62 95 ALA A N 1
ATOM 766 C CA . ALA A 1 95 ? 5.677 -2.172 5.781 1.00 97.62 95 ALA A CA 1
ATOM 767 C C . ALA A 1 95 ? 4.962 -2.786 6.990 1.00 97.62 95 ALA A C 1
ATOM 769 O O . ALA A 1 95 ? 3.734 -2.822 7.011 1.00 97.62 95 ALA A O 1
ATOM 770 N N . ARG A 1 96 ? 5.704 -3.201 8.026 1.00 97.94 96 ARG A N 1
ATOM 771 C CA . ARG A 1 96 ? 5.132 -3.695 9.291 1.00 97.94 96 ARG A CA 1
ATOM 772 C C . ARG A 1 96 ? 4.319 -2.620 10.008 1.00 97.94 96 ARG A C 1
ATOM 774 O O . ARG A 1 96 ? 3.189 -2.887 10.410 1.00 97.94 96 ARG A O 1
ATOM 781 N N . ALA A 1 97 ? 4.849 -1.399 10.098 1.00 97.94 97 ALA A N 1
ATOM 782 C CA . ALA A 1 97 ? 4.125 -0.268 10.669 1.00 97.94 97 ALA A CA 1
ATOM 783 C C . ALA A 1 97 ? 2.828 0.014 9.892 1.00 97.94 97 ALA A C 1
ATOM 785 O O . ALA A 1 97 ? 1.766 0.148 10.496 1.00 97.94 97 ALA A O 1
ATOM 786 N N . LEU A 1 98 ? 2.880 0.038 8.554 1.00 98.00 98 LEU A N 1
ATOM 787 C CA . LEU A 1 98 ? 1.685 0.226 7.729 1.00 98.00 98 LEU A CA 1
ATOM 788 C C . LEU A 1 98 ? 0.679 -0.924 7.876 1.00 98.00 98 LEU A C 1
ATOM 790 O O . LEU A 1 98 ? -0.521 -0.674 7.954 1.00 98.00 98 LEU A O 1
ATOM 794 N N . ALA A 1 99 ? 1.144 -2.168 7.971 1.00 98.50 99 ALA A N 1
ATOM 795 C CA . ALA A 1 99 ? 0.278 -3.324 8.173 1.00 98.50 99 ALA A CA 1
ATOM 796 C C . ALA A 1 99 ? -0.475 -3.250 9.501 1.00 98.50 99 ALA A C 1
ATOM 798 O O . ALA A 1 99 ? -1.676 -3.496 9.521 1.00 98.50 99 ALA A O 1
ATOM 799 N N . GLY A 1 100 ? 0.190 -2.855 10.588 1.00 98.31 100 GLY A N 1
ATOM 800 C CA . GLY A 1 100 ? -0.460 -2.660 11.883 1.00 98.31 100 GLY A CA 1
ATOM 801 C C . GLY A 1 100 ? -1.536 -1.567 11.856 1.00 98.31 100 GLY A C 1
ATOM 802 O O . GLY A 1 100 ? -2.614 -1.732 12.424 1.00 98.31 100 GLY A O 1
ATOM 803 N N . LEU A 1 101 ? -1.308 -0.483 11.109 1.00 97.94 101 LEU A N 1
ATOM 804 C CA . LEU A 1 101 ? -2.307 0.574 10.893 1.00 97.94 101 LEU A CA 1
ATOM 805 C C . LEU A 1 101 ? -3.540 0.067 10.142 1.00 97.94 101 LEU A C 1
ATOM 807 O O . LEU A 1 101 ? -4.673 0.403 10.493 1.00 97.94 101 LEU A O 1
ATOM 811 N N . LEU A 1 102 ? -3.319 -0.742 9.105 1.00 98.44 102 LEU A N 1
ATOM 812 C CA . LEU A 1 102 ? -4.397 -1.368 8.346 1.00 98.44 102 LEU A CA 1
ATOM 813 C C . LEU A 1 102 ? -5.108 -2.443 9.178 1.00 98.44 102 LEU A C 1
ATOM 815 O O . LEU A 1 102 ? -6.328 -2.526 9.124 1.00 98.44 102 LEU A O 1
ATOM 819 N N . ALA A 1 103 ? -4.391 -3.193 10.014 1.00 98.44 103 ALA A N 1
ATOM 820 C CA . ALA A 1 103 ? -4.962 -4.168 10.939 1.00 98.44 103 ALA A CA 1
ATOM 821 C C . ALA A 1 103 ? -5.973 -3.520 11.896 1.00 98.44 103 ALA A C 1
ATOM 823 O O . ALA A 1 103 ? -7.094 -4.008 12.010 1.00 98.44 103 ALA A O 1
ATOM 824 N N . LEU A 1 104 ? -5.642 -2.368 12.496 1.00 98.44 104 LEU A N 1
ATOM 825 C CA . LEU A 1 104 ? -6.594 -1.601 13.315 1.00 98.44 104 LEU A CA 1
ATOM 826 C C . LEU A 1 104 ?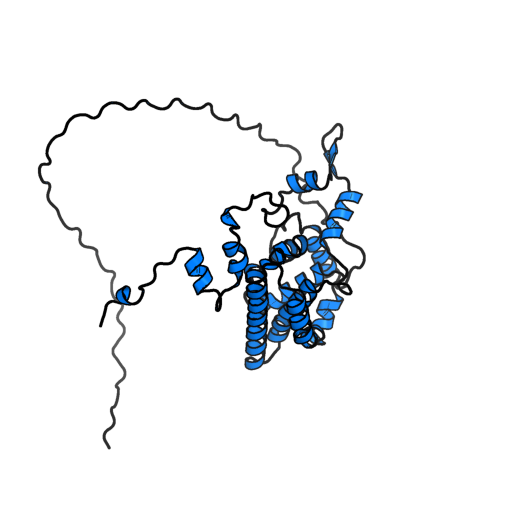 -7.882 -1.270 12.543 1.00 98.44 104 LEU A C 1
ATOM 828 O O . LEU A 1 104 ? -8.980 -1.343 13.091 1.00 98.44 104 LEU A O 1
ATOM 832 N N . ARG A 1 105 ? -7.756 -0.911 11.261 1.00 97.88 105 ARG A N 1
ATOM 833 C CA . ARG A 1 105 ? -8.894 -0.595 10.388 1.00 97.88 105 ARG A CA 1
ATOM 834 C C . ARG A 1 105 ? -9.742 -1.820 10.058 1.00 97.88 105 ARG A C 1
ATOM 836 O O . ARG A 1 105 ? -10.959 -1.687 10.018 1.00 97.88 105 ARG A O 1
ATOM 843 N N . VAL A 1 106 ? -9.118 -2.975 9.837 1.00 98.25 106 VAL A N 1
ATOM 844 C CA . VAL A 1 106 ? -9.821 -4.240 9.578 1.00 98.25 106 VAL A CA 1
ATOM 845 C C . VAL A 1 106 ? -10.552 -4.719 10.832 1.00 98.25 106 VAL A C 1
ATOM 847 O O . VAL A 1 106 ? -11.731 -5.044 10.763 1.00 98.25 106 VAL A O 1
ATOM 850 N N . LEU A 1 107 ? -9.910 -4.676 12.001 1.00 98.06 107 LEU A N 1
ATOM 851 C CA . LEU A 1 107 ? -10.551 -5.048 13.269 1.00 98.06 107 LEU A CA 1
ATOM 852 C C . LEU A 1 107 ? -11.743 -4.144 13.614 1.00 98.06 107 LEU A C 1
ATOM 854 O O . LEU A 1 107 ? -12.718 -4.594 14.210 1.00 98.06 107 LEU A O 1
ATOM 858 N N . ALA A 1 108 ? -11.706 -2.878 13.191 1.00 97.69 108 ALA A N 1
ATOM 859 C CA . ALA A 1 108 ? -12.819 -1.954 13.373 1.00 97.69 108 ALA A CA 1
ATOM 860 C C . ALA A 1 108 ? -14.092 -2.337 12.592 1.00 97.69 108 ALA A C 1
ATOM 862 O O . ALA A 1 108 ? -15.139 -1.754 12.861 1.00 97.69 108 ALA A O 1
ATOM 863 N N . LEU A 1 109 ? -14.026 -3.264 11.627 1.00 96.75 109 LEU A N 1
ATOM 864 C CA . LEU A 1 109 ? -15.193 -3.713 10.855 1.00 96.75 109 LEU A CA 1
ATOM 865 C C . LEU A 1 109 ? -16.145 -4.572 11.685 1.00 96.75 109 LEU A C 1
ATOM 867 O O . LEU A 1 109 ? -17.355 -4.510 11.494 1.00 96.75 109 LEU A O 1
ATOM 871 N N . THR A 1 110 ? -15.590 -5.373 12.591 1.00 95.31 110 THR A N 1
ATOM 872 C CA . THR A 1 110 ? -16.339 -6.341 13.402 1.00 95.31 110 THR A CA 1
ATOM 873 C C . THR A 1 110 ? -16.463 -5.908 14.861 1.00 95.31 110 THR A C 1
ATOM 875 O O . THR A 1 110 ? -17.143 -6.565 15.645 1.00 95.31 110 THR A O 1
ATOM 878 N N . ALA A 1 111 ? -15.790 -4.824 15.251 1.00 96.38 111 ALA A N 1
ATOM 879 C CA . ALA A 1 111 ? -15.839 -4.294 16.604 1.00 96.38 111 ALA A CA 1
ATOM 880 C C . ALA A 1 111 ? -17.159 -3.541 16.886 1.00 96.38 111 ALA A C 1
ATOM 882 O O . ALA A 1 111 ? -17.727 -2.926 15.980 1.00 96.38 111 ALA A O 1
ATOM 883 N N . PRO A 1 112 ? -17.618 -3.494 18.152 1.00 97.06 112 PRO A N 1
ATOM 884 C CA . PRO A 1 112 ? -18.724 -2.628 18.559 1.00 97.06 112 PRO A CA 1
ATOM 885 C C . PRO A 1 112 ? -18.455 -1.156 18.221 1.00 97.06 112 PRO A C 1
ATOM 887 O O . PRO A 1 112 ? -17.310 -0.711 18.256 1.00 97.06 112 PRO A O 1
ATOM 890 N N . THR A 1 113 ? -19.503 -0.367 17.971 1.00 96.00 113 THR A N 1
ATOM 891 C CA . THR A 1 113 ? -19.405 1.005 17.432 1.00 96.00 113 THR A CA 1
ATOM 892 C C . THR A 1 113 ? -18.385 1.899 18.146 1.00 96.00 113 THR A C 1
ATOM 894 O O . THR A 1 113 ? -17.562 2.538 17.493 1.00 96.00 113 THR A O 1
ATOM 897 N N . ALA A 1 114 ? -18.396 1.940 19.482 1.00 97.56 114 ALA A N 1
ATOM 898 C CA . ALA A 1 114 ? -17.463 2.775 20.243 1.00 97.56 114 ALA A CA 1
ATOM 899 C C . ALA A 1 114 ? -15.997 2.344 20.050 1.00 97.56 114 ALA A C 1
ATOM 901 O O . ALA A 1 114 ? -15.111 3.190 19.897 1.00 97.56 114 ALA A O 1
ATOM 902 N N . GLU A 1 115 ? -15.758 1.034 20.009 1.00 97.50 115 GLU A N 1
ATOM 903 C CA . GLU A 1 115 ? -14.436 0.451 19.802 1.00 97.50 115 GLU A CA 1
ATOM 904 C C . GLU A 1 115 ? -13.969 0.623 18.356 1.00 97.50 115 GLU A C 1
ATOM 906 O O . GLU A 1 115 ? -12.844 1.059 18.116 1.00 97.50 115 GLU A O 1
ATOM 911 N N . ALA A 1 116 ? -14.855 0.387 17.389 1.00 97.19 116 ALA A N 1
ATOM 912 C CA . ALA A 1 116 ? -14.595 0.650 15.983 1.00 97.19 116 ALA A CA 1
ATOM 913 C C . ALA A 1 116 ? -14.135 2.101 15.779 1.00 97.19 116 ALA A C 1
ATOM 915 O O . ALA A 1 116 ? -13.084 2.345 15.187 1.00 97.19 116 ALA A O 1
ATOM 916 N N . GLU A 1 117 ? -14.853 3.080 16.331 1.00 97.12 117 GLU A N 1
ATOM 917 C CA . GLU A 1 117 ? -14.465 4.489 16.225 1.00 97.12 117 GLU A CA 1
ATOM 918 C C . GLU A 1 117 ? -13.139 4.805 16.932 1.00 97.12 117 GLU A C 1
ATOM 920 O O . GLU A 1 117 ? -12.342 5.600 16.423 1.00 97.12 117 GLU A O 1
ATOM 925 N N . ARG A 1 118 ? -12.841 4.152 18.063 1.00 98.00 118 ARG A N 1
ATOM 926 C CA . ARG A 1 118 ? -11.534 4.256 18.730 1.00 98.00 118 ARG A CA 1
ATOM 927 C C . ARG A 1 118 ? -10.403 3.764 17.824 1.00 98.00 118 ARG A C 1
ATOM 929 O O . ARG A 1 118 ? -9.436 4.502 17.620 1.00 98.00 118 ARG A O 1
ATOM 936 N N . LEU A 1 119 ? -10.539 2.571 17.245 1.00 98.06 119 LEU A N 1
ATOM 937 C CA . LEU A 1 119 ? -9.544 1.958 16.358 1.00 98.06 119 LEU A CA 1
ATOM 938 C C . LEU A 1 119 ? -9.320 2.792 15.091 1.00 98.06 119 LEU A C 1
ATOM 940 O O . LEU A 1 119 ? -8.176 3.068 14.721 1.00 98.06 119 LEU A O 1
ATOM 944 N N . LYS A 1 120 ? -10.399 3.271 14.459 1.00 97.06 120 LYS A N 1
ATOM 945 C CA . LYS A 1 120 ? -10.325 4.130 13.265 1.00 97.06 120 LYS A CA 1
ATOM 946 C C . LYS A 1 120 ? -9.612 5.449 13.562 1.00 97.06 120 LYS A C 1
ATOM 948 O O . LYS A 1 120 ? -8.720 5.837 12.802 1.00 97.06 120 LYS A O 1
ATOM 953 N N . ARG A 1 121 ? -9.963 6.119 14.669 1.00 96.81 121 ARG A N 1
ATOM 954 C CA . ARG A 1 121 ? -9.282 7.349 15.107 1.00 96.81 121 ARG A CA 1
ATOM 955 C C . ARG A 1 121 ? -7.811 7.092 15.402 1.00 96.81 121 ARG A C 1
ATOM 957 O O . ARG A 1 121 ? -6.974 7.904 15.011 1.00 96.81 121 ARG A O 1
ATOM 964 N N . ARG A 1 122 ? -7.481 5.964 16.039 1.00 97.88 122 ARG A N 1
ATOM 965 C CA . ARG A 1 122 ? -6.090 5.627 16.345 1.00 97.88 122 ARG A CA 1
ATOM 966 C C . ARG A 1 122 ? -5.271 5.380 15.083 1.00 97.88 122 ARG A C 1
ATOM 968 O O . ARG A 1 122 ? -4.204 5.972 14.945 1.00 97.88 122 ARG A O 1
ATOM 975 N N . ALA A 1 123 ? -5.794 4.604 14.136 1.00 97.94 123 ALA A N 1
ATOM 976 C CA . ALA A 1 123 ? -5.144 4.371 12.848 1.00 97.94 123 ALA A CA 1
ATOM 977 C C . ALA A 1 123 ? -4.871 5.688 12.097 1.00 97.94 123 ALA A C 1
ATOM 979 O O . ALA A 1 123 ? -3.760 5.907 11.614 1.00 97.94 123 ALA A O 1
ATOM 980 N N . LEU A 1 124 ? -5.850 6.602 12.052 1.00 96.75 124 LEU A N 1
ATOM 981 C CA . LEU A 1 124 ? -5.679 7.913 11.418 1.00 96.75 124 LEU A CA 1
ATOM 982 C C . LEU A 1 124 ? -4.644 8.785 12.147 1.00 96.75 124 LEU A C 1
ATOM 984 O O . LEU A 1 124 ? -3.822 9.432 11.498 1.00 96.75 124 LEU A O 1
ATOM 988 N N . ALA A 1 125 ? -4.652 8.787 13.481 1.00 97.12 125 ALA A N 1
ATOM 989 C CA . ALA A 1 125 ? -3.688 9.543 14.277 1.00 97.12 125 ALA A CA 1
ATOM 990 C C . ALA A 1 125 ? -2.248 9.080 14.013 1.00 97.12 125 ALA A C 1
ATOM 992 O O . ALA A 1 125 ? -1.364 9.912 13.805 1.00 97.12 125 ALA A O 1
ATOM 993 N N . LEU A 1 126 ? -2.022 7.766 13.958 1.00 97.75 126 LEU A N 1
ATOM 994 C CA . LEU A 1 126 ? -0.711 7.180 13.688 1.00 97.75 126 LEU A CA 1
ATOM 995 C C . LEU A 1 126 ? -0.254 7.397 12.230 1.00 97.75 126 LEU A C 1
ATOM 997 O O . LEU A 1 126 ? 0.920 7.694 12.002 1.00 97.75 126 LEU A O 1
ATOM 1001 N N . LEU A 1 127 ? -1.167 7.352 11.248 1.00 97.00 127 LEU A N 1
ATOM 1002 C CA . LEU A 1 127 ? -0.885 7.803 9.874 1.00 97.00 127 LEU A CA 1
ATOM 1003 C C . LEU A 1 127 ? -0.427 9.271 9.862 1.00 97.00 127 LEU A C 1
ATOM 1005 O O . LEU A 1 127 ? 0.556 9.614 9.204 1.00 97.00 127 LEU A O 1
ATOM 1009 N N . GLY A 1 128 ? -1.099 10.130 10.634 1.00 96.50 128 GLY A N 1
ATOM 1010 C CA . GLY A 1 128 ? -0.706 11.526 10.820 1.00 96.50 128 GLY A CA 1
ATOM 1011 C C . GLY A 1 128 ? 0.672 11.681 11.472 1.00 96.50 128 GLY A C 1
ATOM 1012 O O . GLY A 1 128 ? 1.443 12.549 11.065 1.00 96.50 128 GLY A O 1
ATOM 1013 N N . THR A 1 129 ? 1.018 10.827 12.441 1.00 96.00 129 THR A N 1
ATOM 1014 C CA . THR A 1 129 ? 2.354 10.784 13.059 1.00 96.00 129 THR A CA 1
ATOM 1015 C C . THR A 1 129 ? 3.434 10.456 12.034 1.00 96.00 129 THR A C 1
ATOM 1017 O O . THR A 1 129 ? 4.420 11.185 11.964 1.00 96.00 129 THR A O 1
ATOM 1020 N N . LEU A 1 130 ? 3.236 9.436 11.191 1.00 95.44 130 LEU A N 1
ATOM 1021 C CA . LEU A 1 130 ? 4.178 9.112 10.111 1.00 95.44 130 LEU A CA 1
ATOM 1022 C C . LEU A 1 130 ? 4.328 10.273 9.127 1.00 95.44 130 LEU A C 1
ATOM 1024 O O . LEU A 1 130 ? 5.446 10.650 8.789 1.00 95.44 130 LEU A O 1
ATOM 1028 N N . ALA A 1 131 ? 3.220 10.883 8.708 1.00 94.38 131 ALA A N 1
ATOM 1029 C CA . ALA A 1 131 ? 3.250 12.006 7.777 1.00 94.38 131 ALA A CA 1
ATOM 1030 C C . ALA A 1 131 ? 3.984 13.235 8.345 1.00 94.38 131 ALA A C 1
ATOM 1032 O O . ALA A 1 131 ? 4.796 13.839 7.643 1.00 94.38 131 ALA A O 1
ATOM 1033 N N . ARG A 1 132 ? 3.753 13.587 9.619 1.00 92.94 132 ARG A N 1
ATOM 1034 C CA . ARG A 1 132 ? 4.496 14.665 10.297 1.00 92.94 132 ARG A CA 1
ATOM 1035 C C . ARG A 1 132 ? 5.970 14.319 10.451 1.00 92.94 132 ARG A C 1
ATOM 1037 O O . ARG A 1 132 ? 6.813 15.140 10.111 1.00 92.94 132 ARG A O 1
ATOM 1044 N N . ALA A 1 133 ? 6.275 13.100 10.890 1.00 92.81 133 ALA A N 1
ATOM 1045 C CA . ALA A 1 133 ? 7.646 12.638 11.050 1.00 92.81 133 ALA A CA 1
ATOM 1046 C C . ALA A 1 133 ? 8.417 12.686 9.722 1.00 92.81 133 ALA A C 1
ATOM 1048 O O . ALA A 1 133 ? 9.528 13.199 9.691 1.00 92.81 133 ALA A O 1
ATOM 1049 N N . ALA A 1 134 ? 7.808 12.248 8.616 1.00 91.62 134 ALA A N 1
ATOM 1050 C CA . ALA A 1 134 ? 8.382 12.380 7.276 1.00 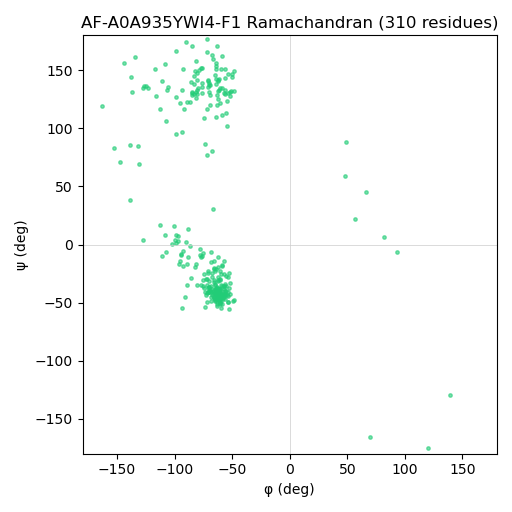91.62 134 ALA A CA 1
ATOM 1051 C C . ALA A 1 134 ? 8.627 13.847 6.878 1.00 91.62 134 ALA A C 1
ATOM 1053 O O . ALA A 1 134 ? 9.649 14.163 6.274 1.00 91.62 134 ALA A O 1
ATOM 1054 N N . ALA A 1 135 ? 7.697 14.748 7.212 1.00 89.94 135 ALA A N 1
ATOM 1055 C CA . ALA A 1 135 ? 7.794 16.170 6.884 1.00 89.94 135 ALA A CA 1
ATOM 1056 C C . ALA A 1 135 ? 8.801 16.949 7.753 1.00 89.94 135 ALA A C 1
ATOM 1058 O O . ALA A 1 135 ? 9.278 18.003 7.326 1.00 89.94 135 ALA A O 1
ATOM 1059 N N . ASP A 1 136 ? 9.084 16.476 8.968 1.00 88.94 136 ASP A N 1
ATOM 1060 C CA . ASP A 1 136 ? 10.012 17.104 9.918 1.00 88.94 136 ASP A CA 1
ATOM 1061 C C . ASP A 1 136 ? 11.428 16.491 9.856 1.00 88.94 136 ASP A C 1
ATOM 1063 O O . ASP A 1 136 ? 12.393 17.105 10.317 1.00 88.94 136 ASP A O 1
ATOM 1067 N N . HIS A 1 137 ? 11.585 15.302 9.265 1.00 85.94 137 HIS A N 1
ATOM 1068 C CA . HIS A 1 137 ? 12.873 14.622 9.176 1.00 85.94 137 HIS A CA 1
ATOM 1069 C C . HIS A 1 137 ? 13.788 15.267 8.123 1.00 85.94 137 HIS A C 1
ATOM 1071 O O . HIS A 1 137 ? 13.573 15.150 6.916 1.00 85.94 137 HIS A O 1
ATOM 1077 N N . LYS A 1 138 ? 14.842 15.942 8.603 1.00 72.69 138 LYS A N 1
ATOM 1078 C CA . LYS A 1 138 ? 15.845 16.619 7.763 1.00 72.69 138 LYS A CA 1
ATOM 1079 C C . LYS A 1 138 ? 16.909 15.678 7.185 1.00 72.69 138 LYS A C 1
ATOM 1081 O O . LYS A 1 138 ? 17.374 15.922 6.082 1.00 72.69 138 LYS A O 1
ATOM 1086 N N . ALA A 1 139 ? 17.300 14.645 7.939 1.00 64.56 139 ALA A N 1
ATOM 1087 C CA . ALA A 1 139 ? 18.464 13.797 7.648 1.00 64.56 139 ALA A CA 1
ATOM 1088 C C . ALA A 1 139 ? 18.172 12.590 6.736 1.00 64.56 139 ALA A C 1
ATOM 1090 O O . ALA A 1 139 ? 19.102 11.937 6.278 1.00 64.56 139 ALA A O 1
ATOM 1091 N N . GLY A 1 140 ? 16.899 12.286 6.473 1.00 60.22 140 GLY A N 1
ATOM 1092 C CA . GLY A 1 140 ? 16.488 11.241 5.538 1.00 60.22 140 GLY A CA 1
ATOM 1093 C C . GLY A 1 140 ? 15.716 11.825 4.365 1.00 60.22 140 GLY A C 1
ATOM 1094 O O . GLY A 1 140 ? 15.016 12.836 4.507 1.00 60.22 140 GLY A O 1
ATOM 1095 N N . ASP A 1 141 ? 15.790 11.168 3.211 1.00 63.81 141 ASP A N 1
ATOM 1096 C CA . ASP A 1 141 ? 14.916 11.449 2.075 1.00 63.81 141 ASP A CA 1
ATOM 1097 C C . ASP A 1 141 ? 13.469 11.061 2.402 1.00 63.81 141 ASP A C 1
ATOM 1099 O O . ASP A 1 141 ? 12.971 10.013 2.009 1.00 63.81 141 ASP A O 1
ATOM 1103 N N . TYR A 1 142 ? 12.782 11.956 3.127 1.00 67.31 142 TYR A N 1
ATOM 1104 C CA . TYR A 1 142 ? 11.32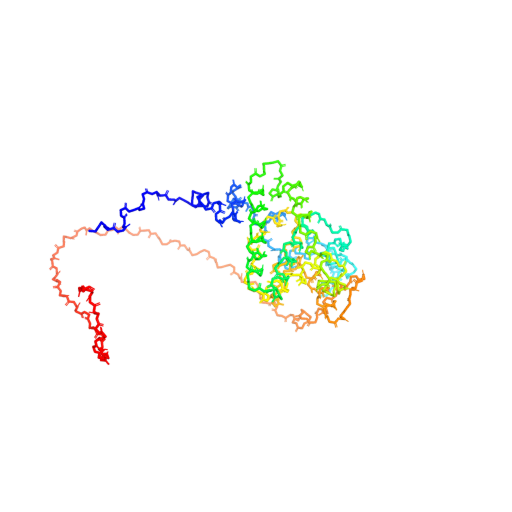5 12.001 3.329 1.00 67.31 142 TYR A CA 1
ATOM 1105 C C . TYR A 1 142 ? 10.716 10.729 3.910 1.00 67.31 142 TYR A C 1
ATOM 1107 O O . TYR A 1 142 ? 9.519 10.473 3.770 1.00 67.31 142 TYR A O 1
ATOM 1115 N N . LEU A 1 143 ? 11.551 9.946 4.577 1.00 81.12 143 LEU A N 1
ATOM 1116 C CA . LEU A 1 143 ? 11.153 8.768 5.307 1.00 81.12 143 LEU A CA 1
ATOM 1117 C C . LEU A 1 143 ? 10.918 9.154 6.769 1.00 81.12 143 LEU A C 1
ATOM 1119 O O . LEU A 1 143 ? 11.760 9.842 7.359 1.00 81.12 143 LEU A O 1
ATOM 1123 N N . PRO A 1 144 ? 9.798 8.734 7.377 1.00 89.88 144 PRO A N 1
ATOM 1124 C CA . PRO A 1 144 ? 9.681 8.723 8.827 1.00 89.88 144 PRO A CA 1
ATOM 1125 C C . PRO A 1 144 ? 10.926 8.047 9.433 1.00 89.88 144 PRO A C 1
ATOM 1127 O O . PRO A 1 144 ? 11.318 6.984 8.948 1.00 89.88 144 PRO A O 1
ATOM 1130 N N . PRO A 1 145 ? 11.578 8.629 10.456 1.00 91.31 145 PRO A N 1
ATOM 1131 C CA . PRO A 1 145 ? 12.728 8.003 11.099 1.00 91.31 145 PRO A CA 1
ATOM 1132 C C . PRO A 1 145 ? 12.408 6.578 11.564 1.00 91.31 145 PRO A C 1
ATOM 1134 O O . PRO A 1 145 ? 11.296 6.313 12.026 1.00 91.31 145 PRO A O 1
ATOM 1137 N N . ALA A 1 146 ? 13.395 5.678 11.523 1.00 92.56 146 ALA A N 1
ATOM 1138 C CA . ALA A 1 146 ? 13.213 4.272 11.897 1.00 92.56 146 ALA A CA 1
ATOM 1139 C C . ALA A 1 146 ? 12.579 4.092 13.289 1.00 92.56 146 ALA A C 1
ATOM 1141 O O . ALA A 1 146 ? 11.716 3.235 13.472 1.00 92.56 146 ALA A O 1
ATOM 1142 N N . VAL A 1 147 ? 12.938 4.952 14.251 1.00 94.81 147 VAL A N 1
ATOM 1143 C CA . VAL A 1 147 ? 12.358 4.948 15.604 1.00 94.81 147 VAL A CA 1
ATOM 1144 C C . VAL A 1 147 ? 10.833 5.113 15.599 1.00 94.81 147 VAL A C 1
ATOM 1146 O O . VAL A 1 147 ? 10.153 4.457 16.384 1.00 94.81 147 VAL A O 1
ATOM 1149 N N . VAL A 1 148 ? 10.280 5.909 14.679 1.00 96.12 148 VAL A N 1
ATOM 1150 C CA . VAL A 1 148 ? 8.829 6.119 14.566 1.00 96.12 148 VAL A CA 1
ATOM 1151 C C . VAL A 1 148 ? 8.148 4.857 14.040 1.00 96.12 148 VAL A C 1
ATOM 1153 O O . VAL A 1 148 ? 7.115 4.456 14.572 1.00 96.12 148 VAL A O 1
ATOM 1156 N N . PHE A 1 149 ? 8.741 4.175 13.053 1.00 96.25 149 PHE A N 1
ATOM 1157 C CA . PHE A 1 149 ? 8.222 2.883 12.590 1.00 96.25 149 PHE A CA 1
ATOM 1158 C C . PHE A 1 149 ? 8.239 1.832 13.701 1.00 96.25 149 PHE A C 1
ATOM 1160 O O . PHE A 1 149 ? 7.240 1.145 13.893 1.00 96.25 149 PHE A O 1
ATOM 1167 N N . ILE A 1 150 ? 9.332 1.747 14.465 1.00 97.69 150 ILE A N 1
ATOM 1168 C CA . ILE A 1 150 ? 9.476 0.797 15.578 1.00 97.69 150 ILE A CA 1
ATOM 1169 C C . ILE A 1 150 ? 8.412 1.046 16.652 1.00 97.69 150 ILE A C 1
ATOM 1171 O O . ILE A 1 150 ? 7.802 0.096 17.140 1.00 97.69 150 ILE A O 1
ATOM 1175 N N . GLN A 1 151 ? 8.165 2.307 17.015 1.00 98.00 151 GLN A N 1
ATOM 1176 C CA . GLN A 1 151 ? 7.133 2.670 17.990 1.00 98.00 151 GLN A CA 1
ATOM 1177 C C . GLN A 1 151 ? 5.738 2.238 17.523 1.00 98.00 151 GLN A C 1
ATOM 1179 O O . GLN A 1 151 ? 5.025 1.568 18.268 1.00 98.00 151 GLN A O 1
ATOM 1184 N N . ILE A 1 152 ? 5.377 2.560 16.278 1.00 98.25 152 ILE A N 1
ATOM 1185 C CA . ILE A 1 152 ? 4.070 2.203 15.709 1.00 98.25 152 ILE A CA 1
ATOM 1186 C C . ILE A 1 152 ? 3.922 0.691 15.583 1.00 98.25 152 ILE A C 1
ATOM 1188 O O . ILE A 1 152 ? 2.870 0.153 15.922 1.00 98.25 152 ILE A O 1
ATOM 1192 N N . GLN A 1 153 ? 4.963 -0.007 15.130 1.00 97.62 153 GLN A N 1
ATOM 1193 C CA . GLN A 1 153 ? 4.951 -1.462 15.044 1.00 97.62 153 GLN A CA 1
ATOM 1194 C C . GLN A 1 153 ? 4.705 -2.081 16.420 1.00 97.62 153 GLN A C 1
ATOM 1196 O O . GLN A 1 153 ? 3.788 -2.878 16.559 1.00 97.62 153 GLN A O 1
ATOM 1201 N N . ARG A 1 154 ? 5.466 -1.685 17.448 1.00 98.00 154 ARG A N 1
ATOM 1202 C CA . ARG A 1 154 ? 5.288 -2.205 18.816 1.00 98.00 154 ARG A CA 1
ATOM 1203 C C . ARG A 1 154 ? 3.869 -1.998 19.329 1.00 98.00 154 ARG A C 1
ATOM 1205 O O . ARG A 1 154 ? 3.304 -2.898 19.936 1.00 98.00 154 ARG A O 1
ATOM 1212 N N . GLU A 1 155 ? 3.301 -0.827 19.071 1.00 98.12 155 GLU A N 1
ATOM 1213 C CA . GLU A 1 155 ? 1.945 -0.499 19.498 1.00 98.12 155 GLU A CA 1
ATOM 1214 C C . GLU A 1 155 ? 0.873 -1.317 18.765 1.00 98.12 155 GLU A C 1
ATOM 1216 O O . GLU A 1 155 ? -0.110 -1.743 19.365 1.00 98.12 155 GLU A O 1
ATOM 1221 N N . THR A 1 156 ? 1.049 -1.525 17.462 1.00 98.31 156 THR A N 1
ATOM 1222 C CA . THR A 1 156 ? 0.051 -2.175 16.600 1.00 98.31 156 THR A CA 1
ATOM 1223 C C . THR A 1 156 ? 0.254 -3.682 16.457 1.00 98.31 156 THR A C 1
ATOM 1225 O O . THR A 1 156 ? -0.609 -4.360 15.900 1.00 98.31 156 THR A O 1
ATOM 1228 N N . GLU A 1 157 ? 1.339 -4.235 17.003 1.00 96.56 157 GLU A N 1
ATOM 1229 C CA . GLU A 1 157 ? 1.643 -5.668 16.970 1.00 96.56 157 GLU A CA 1
ATOM 1230 C C . GLU A 1 157 ? 0.498 -6.538 17.522 1.00 96.56 157 GLU A C 1
ATOM 1232 O O . GLU A 1 157 ? 0.155 -7.519 16.859 1.00 96.56 157 GLU A O 1
ATOM 1237 N N . PRO A 1 158 ? -0.167 -6.201 18.652 1.00 97.31 158 PRO A N 1
ATOM 1238 C CA . PRO A 1 158 ? -1.300 -6.991 19.136 1.00 97.31 158 PRO A CA 1
ATOM 1239 C C . PRO A 1 158 ? -2.461 -7.032 18.137 1.00 97.31 158 PRO A C 1
ATOM 1241 O O . PRO A 1 158 ? -3.076 -8.077 17.952 1.00 97.31 158 PRO A O 1
ATOM 1244 N N . ALA A 1 159 ? -2.730 -5.916 17.451 1.00 97.25 159 ALA A N 1
ATOM 1245 C CA . ALA A 1 159 ? -3.760 -5.856 16.418 1.00 97.25 159 ALA A CA 1
ATOM 1246 C C . ALA A 1 159 ? -3.382 -6.716 15.207 1.00 97.25 159 ALA A C 1
ATOM 1248 O O . ALA A 1 159 ? -4.218 -7.447 14.691 1.00 97.25 159 ALA A O 1
ATOM 1249 N N . LEU A 1 160 ? -2.119 -6.671 14.778 1.00 95.94 160 LEU A N 1
ATOM 1250 C CA . LEU A 1 160 ? -1.629 -7.455 13.644 1.00 95.94 160 LEU A CA 1
ATOM 1251 C C . LEU A 1 160 ? -1.610 -8.969 13.928 1.00 95.94 160 LEU A C 1
ATOM 1253 O O . LEU A 1 160 ? -1.750 -9.760 12.998 1.00 95.94 160 LEU A O 1
ATOM 1257 N N . ARG A 1 161 ? -1.460 -9.367 15.198 1.00 96.31 161 ARG A N 1
ATOM 1258 C CA . ARG A 1 161 ? -1.512 -10.764 15.666 1.00 96.31 161 ARG A CA 1
ATOM 1259 C C . ARG A 1 161 ? -2.904 -11.239 16.073 1.00 96.31 161 ARG A C 1
ATOM 1261 O O . ARG A 1 161 ? -3.035 -12.374 16.524 1.00 96.31 161 ARG A O 1
ATOM 1268 N N . ALA A 1 162 ? -3.927 -10.399 15.940 1.00 97.31 162 ALA A N 1
ATOM 1269 C CA . ALA A 1 162 ? -5.287 -10.795 16.262 1.00 97.31 162 ALA A CA 1
ATOM 1270 C C . ALA A 1 162 ? -5.707 -12.007 15.417 1.00 97.31 162 ALA A C 1
ATOM 1272 O O . ALA A 1 162 ? -5.515 -12.024 14.200 1.00 97.31 162 ALA A O 1
ATOM 1273 N N . GLU A 1 163 ? -6.324 -12.999 16.059 1.00 96.19 163 GLU A N 1
ATOM 1274 C CA . GLU A 1 163 ? -6.758 -14.248 15.419 1.00 96.19 163 GLU A CA 1
ATOM 1275 C C . GLU A 1 163 ? -7.670 -13.995 14.209 1.00 96.19 163 GLU A C 1
ATOM 1277 O O . GLU A 1 163 ? -7.534 -14.644 13.175 1.00 96.19 163 GLU A O 1
ATOM 1282 N N . ALA A 1 164 ? -8.511 -12.958 14.282 1.00 94.38 164 ALA A N 1
ATOM 1283 C CA . ALA A 1 164 ? -9.379 -12.531 13.185 1.00 94.38 164 ALA A CA 1
ATOM 1284 C C . ALA A 1 164 ? -8.623 -12.198 11.880 1.00 94.38 164 ALA A C 1
ATOM 1286 O O . ALA A 1 164 ? -9.192 -12.296 10.794 1.00 94.38 164 ALA A O 1
ATOM 1287 N N . LEU A 1 165 ? -7.343 -11.812 11.957 1.00 96.12 165 LEU A N 1
ATOM 1288 C CA . LEU A 1 165 ? -6.513 -11.514 10.786 1.00 96.12 165 LEU A CA 1
ATOM 1289 C C . LEU A 1 165 ? -5.719 -12.720 10.285 1.00 96.12 165 LEU A C 1
ATOM 1291 O O . LEU A 1 165 ? -5.283 -12.707 9.134 1.00 96.12 165 LEU A O 1
ATOM 1295 N N . ALA A 1 166 ? -5.539 -13.764 11.098 1.00 94.56 166 ALA A N 1
ATOM 1296 C CA . ALA A 1 166 ? -4.768 -14.949 10.732 1.00 94.56 166 ALA A CA 1
ATOM 1297 C C . ALA A 1 166 ? -5.157 -15.548 9.364 1.00 94.56 166 ALA A C 1
ATOM 1299 O O . ALA A 1 166 ? -4.253 -15.723 8.542 1.00 94.56 166 ALA A O 1
ATOM 1300 N N . PRO A 1 167 ? -6.448 -15.787 9.035 1.00 93.12 167 PRO A N 1
ATOM 1301 C CA . PRO A 1 167 ? -6.813 -16.335 7.726 1.00 93.12 167 PRO A CA 1
ATOM 1302 C C . PRO A 1 167 ? -6.511 -15.371 6.571 1.00 93.12 167 PRO A C 1
ATOM 1304 O O . PRO A 1 167 ? -6.153 -15.806 5.478 1.00 93.12 167 PRO A O 1
ATOM 1307 N N . LEU A 1 168 ? -6.605 -14.056 6.803 1.00 93.69 168 LEU A N 1
ATOM 1308 C CA . LEU A 1 168 ? -6.269 -13.049 5.794 1.00 93.69 168 LEU A CA 1
ATOM 1309 C C . LEU A 1 168 ? -4.773 -13.058 5.485 1.00 93.69 168 LEU A C 1
ATOM 1311 O O . LEU A 1 168 ? -4.391 -12.980 4.322 1.00 93.69 168 LEU A O 1
ATOM 1315 N N . LEU A 1 169 ? -3.937 -13.150 6.519 1.00 95.75 169 LEU A N 1
ATOM 1316 C CA . LEU A 1 169 ? -2.483 -13.132 6.384 1.00 95.75 169 LEU A CA 1
ATOM 1317 C C . LEU A 1 169 ? -1.944 -14.459 5.833 1.00 95.75 169 LEU A C 1
ATOM 1319 O O . LEU A 1 169 ? -1.028 -14.445 5.017 1.00 95.75 169 LEU A O 1
ATOM 1323 N N . ALA A 1 170 ? -2.531 -15.595 6.222 1.00 95.25 170 ALA A N 1
ATOM 1324 C CA . ALA A 1 170 ? -2.126 -16.923 5.754 1.00 95.25 170 ALA A CA 1
ATOM 1325 C C . ALA A 1 170 ? -2.342 -17.135 4.243 1.00 95.25 170 ALA A C 1
ATOM 1327 O O . ALA A 1 170 ? -1.699 -17.993 3.641 1.00 95.25 170 ALA A O 1
ATOM 1328 N N . GLY A 1 171 ? -3.218 -16.343 3.618 1.00 95.50 171 GLY A N 1
ATOM 1329 C CA . GLY A 1 171 ? -3.468 -16.383 2.178 1.00 95.50 171 GLY A CA 1
ATOM 1330 C C . GLY A 1 171 ? -2.406 -15.695 1.315 1.00 95.50 171 GLY A C 1
ATOM 1331 O O . GLY A 1 171 ? -2.526 -15.746 0.094 1.00 95.50 171 GLY A O 1
ATOM 1332 N N . HIS A 1 172 ? -1.395 -15.044 1.906 1.00 97.69 172 HIS A N 1
ATOM 1333 C CA . HIS A 1 172 ? -0.438 -14.209 1.173 1.00 97.69 172 HIS A CA 1
ATOM 1334 C C . HIS A 1 172 ? 1.015 -14.408 1.626 1.00 97.69 172 HIS A C 1
ATOM 1336 O O . HIS A 1 172 ? 1.325 -14.357 2.815 1.00 97.69 172 HIS A O 1
ATOM 1342 N N . ALA A 1 173 ? 1.927 -14.609 0.671 1.00 96.81 173 ALA A N 1
ATOM 1343 C CA . ALA A 1 173 ? 3.334 -14.915 0.939 1.00 96.81 173 ALA A CA 1
ATOM 1344 C C . ALA A 1 173 ? 4.228 -13.670 1.068 1.00 96.81 173 ALA A C 1
ATOM 1346 O O . ALA A 1 173 ? 5.179 -13.660 1.856 1.00 96.81 173 ALA A O 1
ATOM 1347 N N . TYR A 1 174 ? 3.944 -12.619 0.296 1.00 98.31 174 TYR A N 1
ATOM 1348 C CA . TYR A 1 174 ? 4.839 -11.475 0.118 1.00 98.31 174 TYR A CA 1
ATOM 1349 C C . TYR A 1 174 ? 4.342 -10.214 0.816 1.00 98.31 174 TYR A C 1
ATOM 1351 O O . TYR A 1 174 ? 3.145 -10.009 1.019 1.00 98.31 174 TYR A O 1
ATOM 1359 N N . THR A 1 175 ? 5.276 -9.316 1.134 1.00 98.12 175 THR A N 1
ATOM 1360 C CA . THR A 1 175 ? 4.973 -8.042 1.799 1.00 98.12 175 THR A CA 1
ATOM 1361 C C . THR A 1 175 ? 3.947 -7.219 1.024 1.00 98.12 175 THR A C 1
ATOM 1363 O O . THR A 1 175 ? 2.975 -6.735 1.609 1.00 98.12 175 THR A O 1
ATOM 1366 N N . ALA A 1 176 ? 4.124 -7.086 -0.295 1.00 98.19 176 ALA A N 1
ATOM 1367 C CA . ALA A 1 176 ? 3.187 -6.337 -1.122 1.00 98.19 176 ALA A CA 1
ATOM 1368 C C . ALA A 1 176 ? 1.785 -6.961 -1.108 1.00 98.19 176 ALA A C 1
ATOM 1370 O O . ALA A 1 176 ? 0.800 -6.234 -0.998 1.00 98.19 176 ALA A O 1
ATOM 1371 N N . THR A 1 177 ? 1.673 -8.291 -1.182 1.00 98.19 177 THR A N 1
ATOM 1372 C CA . THR A 1 177 ? 0.371 -8.964 -1.269 1.00 98.19 177 THR A CA 1
ATOM 1373 C C . THR A 1 177 ? -0.376 -8.992 0.058 1.00 98.19 177 THR A C 1
ATOM 1375 O O . THR A 1 177 ? -1.583 -8.749 0.070 1.00 98.19 177 THR A O 1
ATOM 1378 N N . VAL A 1 178 ? 0.334 -9.126 1.180 1.00 98.38 178 VAL A N 1
ATOM 1379 C CA . VAL A 1 178 ? -0.239 -8.940 2.522 1.00 98.38 178 VAL A CA 1
ATOM 1380 C C . VAL A 1 178 ? -0.783 -7.522 2.702 1.00 98.38 178 VAL A C 1
ATOM 1382 O O . VAL A 1 178 ? -1.919 -7.344 3.142 1.00 98.38 178 VAL A O 1
ATOM 1385 N N . LEU A 1 179 ? -0.016 -6.493 2.328 1.00 98.44 179 LEU A N 1
ATOM 1386 C CA . LEU A 1 179 ? -0.482 -5.110 2.450 1.00 98.44 179 LEU A CA 1
ATOM 1387 C C . LEU A 1 179 ? -1.633 -4.791 1.489 1.00 98.44 179 LEU A C 1
ATOM 1389 O O . LEU A 1 179 ? -2.553 -4.072 1.875 1.00 98.44 179 LEU A O 1
ATOM 1393 N N . LEU A 1 180 ? -1.629 -5.348 0.274 1.00 98.38 180 LEU A N 1
ATOM 1394 C CA . LEU A 1 180 ? -2.765 -5.264 -0.650 1.00 98.38 180 LEU A CA 1
ATOM 1395 C C . LEU A 1 180 ? -4.021 -5.895 -0.041 1.00 98.38 180 LEU A C 1
ATOM 1397 O O . LEU A 1 180 ? -5.095 -5.297 -0.130 1.00 98.38 180 LEU A O 1
ATOM 1401 N N . ARG A 1 181 ? -3.888 -7.059 0.609 1.00 98.25 181 ARG A N 1
ATOM 1402 C CA . ARG A 1 181 ? -4.995 -7.741 1.286 1.00 98.25 181 ARG A CA 1
ATOM 1403 C C . ARG A 1 181 ? -5.555 -6.908 2.428 1.00 98.25 181 ARG A C 1
ATOM 1405 O O . ARG A 1 181 ? -6.755 -6.651 2.451 1.00 98.25 181 ARG A O 1
ATOM 1412 N N . LEU A 1 182 ? -4.693 -6.459 3.339 1.00 98.31 182 LEU A N 1
ATOM 1413 C CA . LEU A 1 182 ? -5.089 -5.637 4.483 1.00 98.31 182 LEU A CA 1
ATOM 1414 C C . LEU A 1 182 ? -5.724 -4.317 4.036 1.00 98.31 182 LEU A C 1
ATOM 1416 O O . LEU A 1 182 ? -6.717 -3.888 4.615 1.00 98.31 182 LEU A O 1
ATOM 1420 N N . LEU A 1 183 ? -5.185 -3.680 2.992 1.00 98.25 183 LEU A N 1
ATOM 1421 C CA . LEU A 1 183 ? -5.738 -2.439 2.452 1.00 98.25 183 LEU A CA 1
ATOM 1422 C C . LEU A 1 183 ? -7.104 -2.655 1.794 1.00 98.25 183 LEU A C 1
ATOM 1424 O O . LEU A 1 183 ? -7.964 -1.784 1.917 1.00 98.25 183 LEU A O 1
ATOM 1428 N N . ALA A 1 184 ? -7.302 -3.776 1.096 1.00 97.69 184 ALA A N 1
ATOM 1429 C CA . ALA A 1 184 ? -8.593 -4.121 0.508 1.00 97.69 184 ALA A CA 1
ATOM 1430 C C . ALA A 1 184 ? -9.658 -4.256 1.603 1.00 97.69 184 ALA A C 1
ATOM 1432 O O . ALA A 1 184 ? -10.665 -3.562 1.553 1.00 97.69 184 ALA A O 1
ATOM 1433 N N . GLU A 1 185 ? -9.374 -5.045 2.638 1.00 97.62 185 GLU A N 1
ATOM 1434 C CA . GLU A 1 185 ? -10.285 -5.238 3.772 1.00 97.62 185 GLU A CA 1
ATOM 1435 C C . GLU A 1 185 ? -10.529 -3.926 4.537 1.00 97.62 185 GLU A C 1
ATOM 1437 O O . GLU A 1 185 ? -11.665 -3.549 4.805 1.00 97.62 185 GLU A O 1
ATOM 1442 N N . ALA A 1 186 ? -9.485 -3.137 4.808 1.00 97.31 186 ALA A N 1
ATOM 1443 C CA . ALA A 1 186 ? -9.615 -1.860 5.514 1.00 97.31 186 ALA A CA 1
ATOM 1444 C C . ALA A 1 186 ? -10.507 -0.828 4.789 1.00 97.31 186 ALA A C 1
ATOM 1446 O O . ALA A 1 186 ? -11.011 0.106 5.436 1.00 97.31 186 ALA A O 1
ATOM 1447 N N . ARG A 1 187 ? -10.670 -0.964 3.464 1.00 97.00 187 ARG A N 1
ATOM 1448 C CA . ARG A 1 187 ? -11.512 -0.101 2.621 1.00 97.00 187 ARG A CA 1
ATOM 1449 C C . ARG A 1 187 ? -12.991 -0.478 2.639 1.00 97.00 187 ARG A C 1
ATOM 1451 O O . ARG A 1 187 ? -13.808 0.399 2.369 1.00 97.00 187 ARG A O 1
ATOM 1458 N N . GLU A 1 188 ? -13.342 -1.696 3.045 1.00 96.12 188 GLU A N 1
ATOM 1459 C CA . GLU A 1 188 ? -14.745 -2.070 3.281 1.00 96.12 188 GLU A CA 1
ATOM 1460 C C . GLU A 1 188 ? -15.361 -1.219 4.409 1.00 96.12 188 GLU A C 1
ATOM 1462 O O . GLU A 1 188 ? -16.540 -0.884 4.394 1.00 96.12 188 GLU A O 1
ATOM 1467 N N . GLY A 1 189 ? -14.533 -0.754 5.352 1.00 90.31 189 GLY A N 1
ATOM 1468 C CA . GLY A 1 189 ? -14.934 0.119 6.464 1.00 90.31 189 GLY A CA 1
ATOM 1469 C C . GLY A 1 189 ? -14.879 1.616 6.167 1.00 90.31 189 GLY A C 1
ATOM 1470 O O . GLY A 1 189 ? -14.849 2.422 7.106 1.00 90.31 189 GLY A O 1
ATOM 1471 N N . GLY A 1 190 ? -14.741 2.009 4.901 1.00 91.25 190 GLY A N 1
ATOM 1472 C CA . GLY A 1 190 ? -14.727 3.403 4.457 1.00 91.25 190 GLY A CA 1
ATOM 1473 C C . GLY A 1 190 ? -13.449 3.839 3.738 1.00 91.25 190 GLY A C 1
ATOM 1474 O O . GLY A 1 190 ? -12.539 3.062 3.458 1.00 91.25 190 GLY A O 1
ATOM 1475 N N . VAL A 1 191 ? -13.381 5.134 3.425 1.00 92.00 191 VAL A N 1
ATOM 1476 C CA . VAL A 1 191 ? -12.366 5.694 2.524 1.00 92.00 191 VAL A CA 1
ATOM 1477 C C . VAL A 1 191 ? -10.969 5.667 3.157 1.00 92.00 191 VAL A C 1
ATOM 1479 O O . VAL A 1 191 ? -10.719 6.314 4.171 1.00 92.00 191 VAL A O 1
ATOM 1482 N N . LEU A 1 192 ? -10.036 4.960 2.513 1.00 94.31 192 LEU A N 1
ATOM 1483 C CA . LEU A 1 192 ? -8.617 4.919 2.883 1.00 94.31 192 LEU A CA 1
ATOM 1484 C C . LEU A 1 192 ? -7.753 5.151 1.629 1.00 94.31 192 LEU A C 1
ATOM 1486 O O . LEU A 1 192 ? -7.354 4.198 0.940 1.00 94.31 192 LEU A O 1
ATOM 1490 N N . PRO A 1 193 ? -7.522 6.426 1.263 1.00 93.62 193 PRO A N 1
ATOM 1491 C CA . PRO A 1 193 ? -6.812 6.768 0.046 1.00 93.62 193 PRO A CA 1
ATOM 1492 C C . PRO A 1 193 ? -5.296 6.645 0.260 1.00 93.62 193 PRO A C 1
ATOM 1494 O O . PRO A 1 193 ? -4.800 6.979 1.340 1.00 93.62 193 PRO A O 1
ATOM 1497 N N . PRO A 1 194 ? -4.522 6.268 -0.776 1.00 91.31 194 PRO A N 1
ATOM 1498 C CA . PRO A 1 194 ? -3.062 6.252 -0.690 1.00 91.31 194 PRO A CA 1
ATOM 1499 C C . PRO A 1 194 ? -2.443 7.615 -0.362 1.00 91.31 194 PRO A C 1
ATOM 1501 O O . PRO A 1 194 ? -1.323 7.688 0.134 1.00 91.31 194 PRO A O 1
ATOM 1504 N N . ALA A 1 195 ? -3.197 8.701 -0.560 1.00 92.56 195 ALA A N 1
ATOM 1505 C CA . ALA A 1 195 ? -2.821 10.049 -0.148 1.00 92.56 195 ALA A CA 1
ATOM 1506 C C . ALA A 1 195 ? -2.418 10.155 1.340 1.00 92.56 195 ALA A C 1
ATOM 1508 O O . ALA A 1 195 ? -1.652 11.049 1.681 1.00 92.56 195 ALA A O 1
ATOM 1509 N N . LEU A 1 196 ? -2.882 9.250 2.214 1.00 95.31 196 LEU A N 1
ATOM 1510 C CA . LEU A 1 196 ? -2.539 9.247 3.645 1.00 95.31 196 LEU A CA 1
ATOM 1511 C C . LEU A 1 196 ? -1.134 8.705 3.960 1.00 95.31 196 LEU A C 1
ATOM 1513 O O . LEU A 1 196 ? -0.665 8.824 5.089 1.00 95.31 196 LEU A O 1
ATOM 1517 N N . PHE A 1 197 ? -0.457 8.097 2.989 1.00 94.38 197 PHE A N 1
ATOM 1518 C CA . PHE A 1 197 ? 0.876 7.514 3.164 1.00 94.38 197 PHE A CA 1
ATOM 1519 C C . PHE A 1 197 ? 1.783 7.799 1.961 1.00 94.38 197 PHE A C 1
ATOM 1521 O O . PHE A 1 197 ? 2.591 6.977 1.552 1.00 94.38 197 PHE A O 1
ATOM 1528 N N . THR A 1 198 ? 1.669 9.000 1.401 1.00 92.38 198 THR A N 1
ATOM 1529 C CA . THR A 1 198 ? 2.495 9.543 0.302 1.00 92.38 198 THR A CA 1
ATOM 1530 C C . THR A 1 198 ? 4.001 9.457 0.540 1.00 92.38 198 THR A C 1
ATOM 1532 O O . THR A 1 198 ? 4.746 9.214 -0.410 1.00 92.38 198 THR A O 1
ATOM 1535 N N . TRP A 1 199 ? 4.445 9.572 1.797 1.00 92.25 199 TRP A N 1
ATOM 1536 C CA . TRP A 1 199 ? 5.839 9.359 2.209 1.00 92.25 199 TRP A CA 1
ATOM 1537 C C . TRP A 1 199 ? 6.387 7.996 1.754 1.00 92.25 199 TRP A C 1
ATOM 1539 O O . TRP A 1 199 ? 7.578 7.870 1.484 1.00 92.25 199 TRP A O 1
ATOM 1549 N N . LEU A 1 200 ? 5.521 6.987 1.596 1.00 94.38 200 LEU A N 1
ATOM 1550 C CA . LEU A 1 200 ? 5.904 5.644 1.171 1.00 94.38 200 LEU A CA 1
ATOM 1551 C C . LEU A 1 200 ? 6.549 5.639 -0.213 1.00 94.38 200 LEU A C 1
ATOM 1553 O O . LEU A 1 200 ? 7.431 4.827 -0.445 1.00 94.38 200 LEU A O 1
ATOM 1557 N N . LYS A 1 201 ? 6.184 6.559 -1.116 1.00 92.94 201 LYS A N 1
ATOM 1558 C CA . LYS A 1 201 ? 6.825 6.651 -2.437 1.00 92.94 201 LYS A CA 1
ATOM 1559 C C . LYS A 1 201 ? 8.333 6.908 -2.331 1.00 92.94 201 LYS A C 1
ATOM 1561 O O . LYS A 1 201 ? 9.087 6.397 -3.153 1.00 92.94 201 LYS A O 1
ATOM 1566 N N . GLY A 1 202 ? 8.749 7.683 -1.325 1.00 89.56 202 GLY A N 1
ATOM 1567 C CA . GLY A 1 202 ? 10.152 7.971 -1.023 1.00 89.56 202 GLY A CA 1
ATOM 1568 C C . GLY A 1 202 ? 10.913 6.781 -0.440 1.00 89.56 202 GLY A C 1
ATOM 1569 O O . GLY A 1 202 ? 12.112 6.660 -0.658 1.00 89.56 202 GLY A O 1
ATOM 1570 N N . VAL A 1 203 ? 10.207 5.901 0.275 1.00 91.75 203 VAL A N 1
ATOM 1571 C CA . VAL A 1 203 ? 10.778 4.747 0.989 1.00 91.75 203 VAL A CA 1
ATOM 1572 C C . VAL A 1 203 ? 10.798 3.491 0.121 1.00 91.75 203 VAL A C 1
ATOM 1574 O O . VAL A 1 203 ? 11.781 2.762 0.088 1.00 91.75 203 VAL A O 1
ATOM 1577 N N . ASP A 1 204 ? 9.688 3.227 -0.560 1.00 94.44 204 ASP A N 1
ATOM 1578 C CA . ASP A 1 204 ? 9.398 1.980 -1.254 1.00 94.44 204 ASP A CA 1
ATOM 1579 C C . ASP A 1 204 ? 8.448 2.260 -2.428 1.00 94.44 204 ASP A C 1
ATOM 1581 O O . ASP A 1 204 ? 7.217 2.164 -2.345 1.00 94.44 204 ASP A O 1
ATOM 1585 N N . ARG A 1 205 ? 9.047 2.686 -3.543 1.00 94.62 205 ARG A N 1
ATOM 1586 C CA . ARG A 1 205 ? 8.335 3.059 -4.770 1.00 94.62 205 ARG A CA 1
ATOM 1587 C C . ARG A 1 205 ? 7.521 1.895 -5.371 1.00 94.62 205 ARG A C 1
ATOM 1589 O O . ARG A 1 205 ? 6.366 2.150 -5.732 1.00 94.62 205 ARG A O 1
ATOM 1596 N N . PRO A 1 206 ? 8.035 0.649 -5.473 1.00 95.81 206 PRO A N 1
ATOM 1597 C CA . PRO A 1 206 ? 7.233 -0.487 -5.933 1.00 95.81 206 PRO A CA 1
ATOM 1598 C C . PRO A 1 206 ? 5.997 -0.729 -5.059 1.00 95.81 206 PRO A C 1
ATOM 1600 O O . PRO A 1 206 ? 4.880 -0.802 -5.582 1.00 95.81 206 PRO A O 1
ATOM 1603 N N . LEU A 1 207 ? 6.157 -0.755 -3.730 1.00 97.50 207 LEU A N 1
ATOM 1604 C CA . LEU A 1 207 ? 5.036 -0.952 -2.810 1.00 97.50 207 LEU A CA 1
ATOM 1605 C C . LEU A 1 207 ? 4.022 0.195 -2.894 1.00 97.50 207 LEU A C 1
ATOM 1607 O O . LEU A 1 207 ? 2.813 -0.047 -2.928 1.00 97.50 207 LEU A O 1
ATOM 1611 N N . TRP A 1 208 ? 4.488 1.443 -3.002 1.00 97.12 208 TRP A N 1
ATOM 1612 C CA . TRP A 1 208 ? 3.624 2.601 -3.233 1.00 97.12 208 TRP A CA 1
ATOM 1613 C C . TRP A 1 208 ? 2.731 2.407 -4.464 1.00 97.12 208 TRP A C 1
ATOM 1615 O O . TRP A 1 208 ? 1.510 2.584 -4.373 1.00 97.12 208 TRP A O 1
ATOM 1625 N N . TYR A 1 209 ? 3.298 2.010 -5.606 1.00 97.81 209 TYR A N 1
ATOM 1626 C CA . TYR A 1 209 ? 2.505 1.777 -6.813 1.00 97.81 209 TYR A CA 1
ATOM 1627 C C . TYR A 1 209 ? 1.608 0.548 -6.715 1.00 97.81 209 TYR A C 1
ATOM 1629 O O . TYR A 1 209 ? 0.516 0.580 -7.290 1.00 97.81 209 TYR A O 1
ATOM 1637 N N . ALA A 1 210 ? 2.002 -0.491 -5.977 1.00 97.88 210 ALA A N 1
ATOM 1638 C CA . ALA A 1 210 ? 1.140 -1.636 -5.702 1.00 97.88 210 ALA A CA 1
ATOM 1639 C C . ALA A 1 210 ? -0.128 -1.188 -4.966 1.00 97.88 210 ALA A C 1
ATOM 1641 O O . ALA A 1 210 ? -1.236 -1.371 -5.477 1.00 97.88 210 ALA A O 1
ATOM 1642 N N . LEU A 1 211 ? 0.014 -0.487 -3.840 1.00 98.00 211 LEU A N 1
ATOM 1643 C CA . LEU A 1 211 ? -1.124 -0.013 -3.044 1.00 98.00 211 LEU A CA 1
ATOM 1644 C C . LEU A 1 211 ? -1.990 1.016 -3.790 1.00 98.00 211 LEU A C 1
ATOM 1646 O O . LEU A 1 211 ? -3.216 1.012 -3.654 1.00 98.00 211 LEU A O 1
ATOM 1650 N N . ASN A 1 212 ? -1.383 1.865 -4.626 1.00 97.25 212 ASN A N 1
ATOM 1651 C CA . ASN A 1 212 ? -2.120 2.780 -5.508 1.00 97.25 212 ASN A CA 1
ATOM 1652 C C . ASN A 1 212 ? -2.836 2.062 -6.659 1.00 97.25 212 ASN A C 1
ATOM 1654 O O . ASN A 1 212 ? -3.815 2.583 -7.197 1.00 97.25 212 ASN A O 1
ATOM 1658 N N . SER A 1 213 ? -2.356 0.882 -7.051 1.00 97.31 213 SER A N 1
ATOM 1659 C CA . SER A 1 213 ? -2.968 0.077 -8.106 1.00 97.31 213 SER A CA 1
ATOM 1660 C C . SER A 1 213 ? -4.164 -0.739 -7.627 1.00 97.31 213 SER A C 1
ATOM 1662 O O . SER A 1 213 ? -4.971 -1.175 -8.451 1.00 97.31 213 SER A O 1
ATOM 1664 N N . LEU A 1 214 ? -4.324 -0.919 -6.315 1.00 96.31 214 LEU A N 1
ATOM 1665 C CA . LEU A 1 214 ? -5.454 -1.637 -5.741 1.00 96.31 214 LEU A CA 1
ATOM 1666 C C . LEU A 1 214 ? -6.782 -0.927 -6.053 1.00 96.31 214 LEU A C 1
ATOM 1668 O O . LEU A 1 214 ? -6.996 0.217 -5.649 1.00 96.31 214 LEU A O 1
ATOM 1672 N N . GLY A 1 215 ? -7.677 -1.637 -6.744 1.00 90.62 215 GLY A N 1
ATOM 1673 C CA . GLY A 1 215 ? -8.970 -1.126 -7.218 1.00 90.62 215 GLY A CA 1
ATOM 1674 C C . GLY A 1 215 ? -8.947 -0.574 -8.649 1.00 90.62 215 GLY A C 1
ATOM 1675 O O . GLY A 1 215 ? -9.999 -0.269 -9.205 1.00 90.62 215 GLY A O 1
ATOM 1676 N N . ARG A 1 216 ? -7.776 -0.479 -9.294 1.00 93.00 216 ARG A N 1
ATOM 1677 C CA . ARG A 1 216 ? -7.677 -0.079 -10.707 1.00 93.00 216 ARG A CA 1
ATOM 1678 C C . ARG A 1 216 ? -7.921 -1.273 -11.630 1.00 93.00 216 ARG A C 1
ATOM 1680 O O . ARG A 1 216 ? -7.470 -2.388 -11.362 1.00 93.00 216 ARG A O 1
ATOM 1687 N N . ARG A 1 217 ? -8.551 -1.017 -12.784 1.00 90.56 217 ARG A N 1
ATOM 1688 C CA . ARG A 1 217 ? -8.666 -2.009 -13.868 1.00 90.56 217 ARG A CA 1
ATOM 1689 C C . ARG A 1 217 ? -7.285 -2.372 -14.424 1.00 90.56 217 ARG A C 1
ATOM 1691 O O . ARG A 1 217 ? -6.948 -3.550 -14.492 1.00 90.56 217 ARG A O 1
ATOM 1698 N N . MET A 1 218 ? -6.489 -1.349 -14.745 1.00 92.25 218 MET A N 1
ATOM 1699 C CA . MET A 1 218 ? -5.106 -1.483 -15.205 1.00 92.25 218 MET A CA 1
ATOM 1700 C C . MET A 1 218 ? -4.147 -0.917 -14.145 1.00 92.25 218 MET A C 1
ATOM 1702 O O . MET A 1 218 ? -4.244 0.279 -13.829 1.00 92.25 218 MET A O 1
ATOM 1706 N N . PRO A 1 219 ? -3.269 -1.753 -13.557 1.00 96.00 219 PRO A N 1
ATOM 1707 C CA . PRO A 1 219 ? -2.272 -1.296 -12.597 1.00 96.00 219 PRO A CA 1
ATOM 1708 C C . PRO A 1 219 ? -1.166 -0.499 -13.297 1.00 96.00 219 PRO A C 1
ATOM 1710 O O . PRO A 1 219 ? -1.019 -0.551 -14.519 1.00 96.00 219 PRO A O 1
ATOM 1713 N N . PHE A 1 220 ? -0.363 0.222 -12.517 1.00 97.06 220 PHE A N 1
ATOM 1714 C CA . PHE A 1 220 ? 0.899 0.757 -13.028 1.00 97.06 220 PHE A CA 1
ATOM 1715 C C . PHE A 1 220 ? 1.845 -0.395 -13.387 1.00 97.06 220 PHE A C 1
ATOM 1717 O O . PHE A 1 220 ? 1.853 -1.422 -12.709 1.00 97.06 220 PHE A O 1
ATOM 1724 N N . VAL A 1 221 ? 2.668 -0.223 -14.426 1.00 96.81 221 VAL A N 1
ATOM 1725 C CA . VAL A 1 221 ? 3.617 -1.266 -14.861 1.00 96.81 221 VAL A CA 1
ATOM 1726 C C . VAL A 1 221 ? 4.646 -1.603 -13.771 1.00 96.81 221 VAL A C 1
ATOM 1728 O O . VAL A 1 221 ? 5.013 -2.761 -13.602 1.00 96.81 221 VAL A O 1
ATOM 1731 N N . GLU A 1 222 ? 5.003 -0.616 -12.944 1.00 96.62 222 GLU A N 1
ATOM 1732 C CA . GLU A 1 222 ? 5.875 -0.761 -11.765 1.00 96.62 222 GLU A CA 1
ATOM 1733 C C . GLU A 1 222 ? 5.246 -1.579 -10.618 1.00 96.62 222 GLU A C 1
ATOM 1735 O O . GLU A 1 222 ? 5.914 -1.866 -9.631 1.00 96.62 222 GLU A O 1
ATOM 1740 N N . ALA A 1 223 ? 3.971 -1.956 -10.742 1.00 97.06 223 ALA A N 1
ATOM 1741 C CA . ALA A 1 223 ? 3.224 -2.761 -9.777 1.00 97.06 223 ALA A CA 1
ATOM 1742 C C . ALA A 1 223 ? 2.543 -3.990 -10.402 1.00 97.06 223 ALA A C 1
ATOM 1744 O O . ALA A 1 223 ? 1.782 -4.691 -9.727 1.00 97.06 223 ALA A O 1
ATOM 1745 N N . ALA A 1 224 ? 2.755 -4.233 -11.697 1.00 96.19 224 ALA A N 1
ATOM 1746 C CA . ALA A 1 224 ? 2.058 -5.272 -12.442 1.00 96.19 224 ALA A CA 1
ATOM 1747 C C . ALA A 1 224 ? 2.290 -6.671 -11.850 1.00 96.19 224 ALA A C 1
ATOM 1749 O O . ALA A 1 224 ? 1.328 -7.424 -11.701 1.00 96.19 224 ALA A O 1
ATOM 1750 N N . GLY A 1 225 ? 3.524 -6.990 -11.455 1.00 96.00 225 GLY A N 1
ATOM 1751 C CA . GLY A 1 225 ? 3.892 -8.262 -10.835 1.00 96.00 225 GLY A CA 1
ATOM 1752 C C . GLY A 1 225 ? 3.231 -8.451 -9.472 1.00 96.00 225 GLY A C 1
ATOM 1753 O O . GLY A 1 225 ? 2.590 -9.474 -9.239 1.00 96.00 225 GLY A O 1
ATOM 1754 N N . ALA A 1 226 ? 3.274 -7.427 -8.612 1.00 97.44 226 ALA A N 1
ATOM 1755 C CA . ALA A 1 226 ? 2.625 -7.467 -7.300 1.00 97.44 226 ALA A CA 1
ATOM 1756 C C . ALA A 1 226 ? 1.105 -7.674 -7.397 1.00 97.44 226 ALA A C 1
ATOM 1758 O O . ALA A 1 226 ? 0.533 -8.495 -6.680 1.00 97.44 226 ALA A O 1
ATOM 1759 N N . ILE A 1 227 ? 0.443 -6.965 -8.316 1.00 97.56 227 ILE A N 1
ATOM 1760 C CA . ILE A 1 227 ? -1.006 -7.083 -8.528 1.00 97.56 227 ILE A CA 1
ATOM 1761 C C . ILE A 1 227 ? -1.375 -8.426 -9.166 1.00 97.56 227 ILE A C 1
ATOM 1763 O O . ILE A 1 227 ? -2.389 -9.015 -8.784 1.00 97.56 227 ILE A O 1
ATOM 1767 N N . ALA A 1 228 ? -0.583 -8.921 -10.121 1.00 96.25 228 ALA A N 1
ATOM 1768 C CA . ALA A 1 228 ? -0.803 -10.228 -10.736 1.00 96.25 228 ALA A CA 1
ATOM 1769 C C . ALA A 1 228 ? -0.689 -11.350 -9.698 1.00 96.25 228 ALA A C 1
ATOM 1771 O O . ALA A 1 228 ? -1.602 -12.169 -9.582 1.00 96.25 228 ALA A O 1
ATOM 1772 N N . HIS A 1 229 ? 0.365 -11.326 -8.882 1.00 96.88 229 HIS A N 1
ATOM 1773 C CA . HIS A 1 229 ? 0.570 -12.303 -7.822 1.00 96.88 229 HIS A CA 1
ATOM 1774 C C . HIS A 1 229 ? -0.528 -12.240 -6.757 1.00 96.88 229 HIS A C 1
ATOM 1776 O O . HIS A 1 229 ? -1.106 -13.267 -6.420 1.00 96.88 229 HIS A O 1
ATOM 1782 N N . TYR A 1 230 ? -0.897 -11.038 -6.295 1.00 97.38 230 TYR A N 1
ATOM 1783 C CA . TYR A 1 230 ? -1.996 -10.858 -5.341 1.00 97.38 230 TYR A CA 1
ATOM 1784 C C . TYR A 1 230 ? -3.312 -11.453 -5.859 1.00 97.38 230 TYR A C 1
ATOM 1786 O O . TYR A 1 230 ? -4.020 -12.140 -5.123 1.00 97.38 230 TYR A O 1
ATOM 1794 N N . ARG A 1 231 ? -3.637 -11.233 -7.141 1.00 95.88 231 ARG A N 1
ATOM 1795 C CA . ARG A 1 231 ? -4.820 -11.831 -7.784 1.00 95.88 231 ARG A CA 1
ATOM 1796 C C . ARG A 1 231 ? -4.712 -13.353 -7.875 1.00 95.88 231 ARG A C 1
ATOM 1798 O O . ARG A 1 231 ? -5.713 -14.033 -7.672 1.00 95.88 231 ARG A O 1
ATOM 1805 N N . ALA A 1 232 ? -3.523 -13.879 -8.157 1.00 95.81 232 ALA A N 1
ATOM 1806 C CA . ALA A 1 232 ? -3.281 -15.314 -8.230 1.00 95.81 232 ALA A CA 1
ATOM 1807 C C . ALA A 1 232 ? -3.448 -15.997 -6.862 1.00 95.81 232 ALA A C 1
ATOM 1809 O O . ALA A 1 232 ? -4.123 -17.018 -6.783 1.00 95.81 232 ALA A O 1
ATOM 1810 N N . GLU A 1 233 ? -2.901 -15.421 -5.790 1.00 96.31 233 GLU A N 1
ATOM 1811 C CA . GLU A 1 233 ? -3.114 -15.891 -4.411 1.00 96.31 233 GLU A CA 1
ATOM 1812 C C . GLU A 1 233 ? -4.593 -15.801 -4.015 1.00 96.31 233 GLU A C 1
ATOM 1814 O O . GLU A 1 233 ? -5.161 -16.748 -3.478 1.00 96.31 233 GLU A O 1
ATOM 1819 N N . ARG A 1 234 ? -5.264 -14.696 -4.369 1.00 95.38 234 ARG A N 1
ATOM 1820 C CA . ARG A 1 234 ? -6.699 -14.500 -4.112 1.00 95.38 234 ARG A CA 1
ATOM 1821 C C . ARG A 1 234 ? -7.581 -15.548 -4.782 1.00 95.38 234 ARG A C 1
ATOM 1823 O O . ARG A 1 234 ? -8.586 -15.918 -4.180 1.00 95.38 234 ARG A O 1
ATOM 1830 N N . ALA A 1 235 ? -7.230 -15.961 -5.999 1.00 94.69 235 ALA A N 1
ATOM 1831 C CA . ALA A 1 235 ? -7.935 -16.992 -6.752 1.00 94.69 235 ALA A CA 1
ATOM 1832 C C . ALA A 1 235 ? -7.615 -18.405 -6.243 1.00 94.69 235 ALA A C 1
ATOM 1834 O O . ALA A 1 235 ? -8.493 -19.259 -6.240 1.00 94.69 235 ALA A O 1
ATOM 1835 N N . ALA A 1 236 ? -6.377 -18.642 -5.804 1.00 93.88 236 ALA A N 1
ATOM 1836 C CA . ALA A 1 236 ? -5.943 -19.927 -5.263 1.00 93.88 236 ALA A CA 1
ATOM 1837 C C . ALA A 1 236 ? -6.455 -20.181 -3.833 1.00 93.88 236 ALA A C 1
ATOM 1839 O O . ALA A 1 236 ? -6.675 -21.326 -3.456 1.00 93.88 236 ALA A O 1
ATOM 1840 N N . GLY A 1 237 ? -6.639 -19.124 -3.036 1.00 93.56 237 GLY A N 1
ATOM 1841 C CA . GLY A 1 237 ? -7.059 -19.214 -1.636 1.00 93.56 237 GLY A CA 1
ATOM 1842 C C . GLY A 1 237 ? -5.928 -19.524 -0.648 1.00 93.56 237 GLY A C 1
ATOM 1843 O O . GLY A 1 237 ? -6.201 -19.706 0.534 1.00 93.56 237 GLY A O 1
ATOM 1844 N N . PHE A 1 238 ? -4.671 -19.563 -1.097 1.00 93.50 238 PHE A N 1
ATOM 1845 C CA . PHE A 1 238 ? -3.498 -19.817 -0.257 1.00 93.50 238 PHE A CA 1
ATOM 1846 C C . PHE A 1 238 ? -2.282 -18.998 -0.713 1.00 93.50 238 PHE A C 1
ATOM 1848 O O . PHE A 1 238 ? -2.177 -18.613 -1.882 1.00 93.50 238 PHE A O 1
ATOM 1855 N N . ALA A 1 239 ? -1.353 -18.762 0.219 1.00 95.19 239 ALA A N 1
ATOM 1856 C CA . ALA A 1 239 ? -0.096 -18.065 -0.037 1.00 95.19 239 ALA A CA 1
ATOM 1857 C C . ALA A 1 239 ? 0.766 -18.826 -1.052 1.00 95.19 239 ALA A C 1
ATOM 1859 O O . ALA A 1 239 ? 0.988 -20.028 -0.898 1.00 95.19 239 ALA A O 1
ATOM 1860 N N . ARG A 1 240 ? 1.304 -18.133 -2.061 1.00 93.00 240 ARG A N 1
ATOM 1861 C CA . ARG A 1 240 ? 2.152 -18.751 -3.094 1.00 93.00 240 ARG A CA 1
ATOM 1862 C C . ARG A 1 240 ? 3.616 -18.348 -2.901 1.00 93.00 240 ARG A C 1
ATOM 1864 O O . ARG A 1 240 ? 3.980 -17.234 -3.257 1.00 93.00 240 ARG A O 1
ATOM 1871 N N . PRO A 1 241 ? 4.490 -19.253 -2.417 1.00 90.50 241 PRO A N 1
ATOM 1872 C CA . PRO A 1 241 ? 5.910 -18.939 -2.249 1.00 90.50 241 PRO A CA 1
ATOM 1873 C C . PRO A 1 241 ? 6.629 -18.689 -3.576 1.00 90.50 241 PRO A C 1
ATOM 1875 O O . PRO A 1 241 ? 7.591 -17.935 -3.620 1.00 90.50 241 PRO A O 1
ATOM 1878 N N . ALA A 1 242 ? 6.179 -19.332 -4.658 1.00 88.69 242 ALA A N 1
ATOM 1879 C CA . ALA A 1 242 ? 6.733 -19.118 -5.986 1.00 88.69 242 ALA A CA 1
ATOM 1880 C C . ALA A 1 242 ? 6.068 -17.901 -6.651 1.00 88.69 242 ALA A C 1
ATOM 1882 O O . ALA A 1 242 ? 4.831 -17.859 -6.730 1.00 88.69 242 ALA A O 1
ATOM 1883 N N . PRO A 1 243 ? 6.845 -16.937 -7.178 1.00 83.00 243 PRO A N 1
ATOM 1884 C CA . PRO A 1 243 ? 6.298 -15.744 -7.798 1.00 83.00 243 PRO A CA 1
ATOM 1885 C C . PRO A 1 243 ? 5.496 -16.109 -9.052 1.00 83.00 243 PRO A C 1
ATOM 1887 O O . PRO A 1 243 ? 6.039 -16.469 -10.088 1.00 83.00 243 PRO A O 1
ATOM 1890 N N . ALA A 1 244 ? 4.173 -15.968 -8.979 1.00 74.50 244 ALA A N 1
ATOM 1891 C CA . ALA A 1 244 ? 3.307 -15.910 -10.151 1.00 74.50 244 ALA A CA 1
ATOM 1892 C C . ALA A 1 244 ? 3.497 -14.563 -10.876 1.00 74.50 244 ALA A C 1
ATOM 1894 O O . ALA A 1 244 ? 2.706 -13.634 -10.715 1.00 74.50 244 ALA A O 1
ATOM 1895 N N . SER A 1 245 ? 4.593 -14.436 -11.621 1.00 56.97 245 SER A N 1
ATOM 1896 C CA . SER A 1 245 ? 4.968 -13.233 -12.377 1.00 56.97 245 SER A CA 1
ATOM 1897 C C . SER A 1 245 ? 4.170 -13.057 -13.671 1.00 56.97 245 SER A C 1
ATOM 1899 O O . SER A 1 245 ? 4.238 -11.992 -14.278 1.00 56.97 245 SER A O 1
ATOM 1901 N N . THR A 1 246 ? 3.386 -14.055 -14.087 1.00 43.56 246 THR A N 1
ATOM 1902 C CA . THR A 1 246 ? 2.597 -14.035 -15.321 1.00 43.56 246 THR A CA 1
ATOM 1903 C C . THR A 1 246 ? 1.163 -13.550 -15.076 1.00 43.56 246 THR A C 1
ATOM 1905 O O . THR A 1 246 ? 0.264 -14.348 -14.801 1.00 43.56 246 THR A O 1
ATOM 1908 N N . PRO A 1 247 ? 0.844 -12.259 -15.296 1.00 44.06 247 PRO A N 1
ATOM 1909 C CA . PRO A 1 247 ? -0.422 -11.977 -15.942 1.00 44.06 247 PRO A CA 1
ATOM 1910 C C . PRO A 1 247 ? -0.338 -12.657 -17.309 1.00 44.06 247 PRO A C 1
ATOM 1912 O O . PRO A 1 247 ? 0.581 -12.392 -18.081 1.00 44.06 247 PRO A O 1
ATOM 1915 N N . ARG A 1 248 ? -1.258 -13.572 -17.619 1.00 32.78 248 ARG A N 1
ATOM 1916 C CA . ARG A 1 248 ? -1.414 -14.082 -18.985 1.00 32.78 248 ARG A CA 1
ATOM 1917 C C . ARG A 1 248 ? -1.599 -12.840 -19.871 1.00 32.78 248 ARG A C 1
ATOM 1919 O O . ARG A 1 248 ? -2.680 -12.251 -19.853 1.00 32.78 248 ARG A O 1
ATOM 1926 N N . TRP A 1 249 ? -0.559 -12.402 -20.593 1.00 36.53 249 TRP A N 1
ATOM 1927 C CA . TRP A 1 249 ? -0.493 -11.179 -21.426 1.00 36.53 249 TRP A CA 1
ATOM 1928 C C . TRP A 1 249 ? -1.432 -11.230 -22.652 1.00 36.53 249 TRP A C 1
ATOM 1930 O O . TRP A 1 249 ? -1.199 -10.622 -23.691 1.00 36.53 249 TRP A O 1
ATOM 1940 N N . THR A 1 250 ? -2.557 -11.924 -22.526 1.00 30.38 250 THR A N 1
ATOM 1941 C CA . THR A 1 250 ? -3.625 -12.062 -23.519 1.00 30.38 250 THR A CA 1
ATOM 1942 C C . THR A 1 250 ? -4.302 -10.732 -23.878 1.00 30.38 250 THR A C 1
ATOM 1944 O O . THR A 1 250 ? -5.009 -10.665 -24.875 1.00 30.38 250 THR A O 1
ATOM 1947 N N . GLY A 1 251 ? -4.041 -9.644 -23.142 1.00 29.80 251 GLY A N 1
ATOM 1948 C CA . GLY A 1 251 ? -4.588 -8.311 -23.429 1.00 29.80 251 GLY A CA 1
ATOM 1949 C C . GLY A 1 251 ? -3.762 -7.416 -24.364 1.00 29.80 251 GLY A C 1
ATOM 1950 O O . GLY A 1 251 ? -4.317 -6.456 -24.895 1.00 29.80 251 GLY A O 1
ATOM 1951 N N . CYS A 1 252 ? -2.475 -7.707 -24.596 1.00 34.66 252 CYS A N 1
ATOM 1952 C CA . CYS A 1 252 ? -1.622 -6.900 -25.490 1.00 34.66 252 CYS A CA 1
ATOM 1953 C C . CYS A 1 252 ? -1.219 -7.618 -26.788 1.00 34.66 252 CYS A C 1
ATOM 1955 O O . CYS A 1 252 ? -0.728 -6.966 -27.701 1.00 34.66 252 CYS A O 1
ATOM 1957 N N . GLY A 1 253 ? -1.482 -8.923 -26.917 1.00 28.17 253 GLY A N 1
ATOM 1958 C CA . GLY A 1 253 ? -1.169 -9.703 -28.125 1.00 28.17 253 GLY A CA 1
ATOM 1959 C C . GLY A 1 253 ? -2.234 -9.683 -29.232 1.00 28.17 253 GLY A C 1
ATOM 1960 O O . GLY A 1 253 ? -2.028 -10.290 -30.274 1.00 28.17 253 GLY A O 1
ATOM 1961 N N . GLY A 1 254 ? -3.374 -9.008 -29.039 1.00 28.41 254 GLY A N 1
ATOM 1962 C CA . GLY A 1 254 ? -4.506 -9.036 -29.984 1.00 28.41 254 GLY A CA 1
ATOM 1963 C C . GLY A 1 254 ? -4.616 -7.853 -30.955 1.00 28.41 254 GLY A C 1
ATOM 1964 O O . GLY A 1 254 ? -5.570 -7.786 -31.723 1.00 28.41 254 GLY A O 1
ATOM 1965 N N . ARG A 1 255 ? -3.688 -6.890 -30.927 1.00 26.38 255 ARG A N 1
ATOM 1966 C CA . ARG A 1 255 ? -3.649 -5.782 -31.901 1.00 26.38 255 ARG A CA 1
ATOM 1967 C C . ARG A 1 255 ? -2.244 -5.622 -32.465 1.00 26.38 255 ARG A C 1
ATOM 1969 O O . ARG A 1 255 ? -1.548 -4.646 -32.207 1.00 26.38 255 ARG A O 1
ATOM 1976 N N . SER A 1 256 ? -1.859 -6.618 -33.254 1.00 29.67 256 SER A N 1
ATOM 1977 C CA . SER A 1 256 ? -0.851 -6.444 -34.292 1.00 29.67 256 SER A CA 1
ATOM 1978 C C . SER A 1 256 ? -1.294 -5.331 -35.257 1.00 29.67 256 SER A C 1
ATOM 1980 O O . SER A 1 256 ? -2.439 -5.299 -35.708 1.00 29.67 256 SER A O 1
ATOM 1982 N N . SER A 1 257 ? -0.376 -4.396 -35.504 1.00 36.03 257 SER A N 1
ATOM 1983 C CA . SER A 1 257 ? -0.279 -3.524 -36.681 1.00 36.03 257 SER A CA 1
ATOM 1984 C C . SER A 1 257 ? -1.537 -2.774 -37.157 1.00 36.03 257 SER A C 1
ATOM 1986 O O . SER A 1 257 ? -2.194 -3.165 -38.118 1.00 36.03 257 SER A O 1
ATOM 1988 N N . ARG A 1 258 ? -1.754 -1.574 -36.610 1.00 26.41 258 ARG A N 1
ATOM 1989 C CA . ARG A 1 258 ? -1.933 -0.369 -37.445 1.00 26.41 258 ARG A CA 1
ATOM 1990 C C . ARG A 1 258 ? -1.176 0.773 -36.783 1.00 26.41 258 ARG A C 1
ATOM 1992 O O . ARG A 1 258 ? -1.732 1.526 -35.987 1.00 26.41 258 ARG A O 1
ATOM 1999 N N . SER A 1 259 ? 0.114 0.871 -37.081 1.00 30.19 259 SER A N 1
ATOM 2000 C CA . SER A 1 259 ? 0.842 2.121 -36.906 1.00 30.19 259 SER A CA 1
ATOM 2001 C C . SER A 1 259 ? 0.096 3.195 -37.702 1.00 30.19 259 SER A C 1
ATOM 2003 O O . SER A 1 259 ? -0.009 3.136 -38.925 1.00 30.19 259 SER A O 1
ATOM 2005 N N . ARG A 1 260 ? -0.484 4.174 -37.004 1.00 27.66 260 ARG A N 1
ATOM 2006 C CA . ARG A 1 260 ? -0.791 5.457 -37.638 1.00 27.66 260 ARG A CA 1
ATOM 2007 C C . ARG A 1 260 ? 0.554 6.040 -38.089 1.00 27.66 260 ARG A C 1
ATOM 2009 O O . ARG A 1 260 ? 1.486 6.014 -37.281 1.00 27.66 260 ARG A O 1
ATOM 2016 N N . PRO A 1 261 ? 0.690 6.533 -39.331 1.00 30.94 261 PRO A N 1
ATOM 2017 C CA . PRO A 1 261 ? 1.925 7.189 -39.733 1.00 30.94 261 PRO A CA 1
ATOM 2018 C C . PRO A 1 261 ? 2.171 8.394 -38.812 1.00 30.94 261 PRO A C 1
ATOM 2020 O O . PRO A 1 261 ? 1.205 8.960 -38.280 1.00 30.94 261 PRO A O 1
ATOM 2023 N N . PRO A 1 262 ? 3.439 8.780 -38.584 1.00 34.38 262 PRO A N 1
ATOM 2024 C CA . PRO A 1 262 ? 3.754 9.915 -37.733 1.00 34.38 262 PRO A CA 1
ATOM 2025 C C . PRO A 1 262 ? 3.033 11.153 -38.264 1.00 34.38 262 PRO A C 1
ATOM 2027 O O . PRO A 1 262 ? 3.086 11.464 -39.456 1.00 34.38 262 PRO A O 1
ATOM 2030 N N . ILE A 1 263 ? 2.333 11.850 -37.369 1.00 37.31 263 ILE A N 1
ATOM 2031 C CA . ILE A 1 263 ? 1.779 13.169 -37.659 1.00 37.31 263 ILE A CA 1
ATOM 2032 C C . ILE A 1 263 ? 2.978 14.046 -38.026 1.00 37.31 263 ILE A C 1
ATOM 2034 O O . ILE A 1 263 ? 3.830 14.314 -37.181 1.00 37.31 263 ILE A O 1
ATOM 2038 N N . ARG A 1 264 ? 3.077 14.455 -39.298 1.00 34.53 264 ARG A N 1
ATOM 2039 C CA . ARG A 1 264 ? 3.998 15.522 -39.702 1.00 34.53 264 ARG A CA 1
ATOM 2040 C C . ARG A 1 264 ? 3.684 16.735 -38.830 1.00 34.53 264 ARG A C 1
ATOM 2042 O O . ARG A 1 264 ? 2.540 17.188 -38.819 1.00 34.53 264 ARG A O 1
ATOM 2049 N N . ASN A 1 265 ? 4.683 17.242 -38.109 1.00 35.81 265 ASN A N 1
ATOM 2050 C CA . ASN A 1 265 ? 4.565 18.520 -37.413 1.00 35.81 265 ASN A CA 1
ATOM 2051 C C . ASN A 1 265 ? 4.070 19.575 -38.416 1.00 35.81 265 ASN A C 1
ATOM 2053 O O . ASN A 1 265 ? 4.657 19.682 -39.498 1.00 35.81 265 ASN A O 1
ATOM 2057 N N . PRO A 1 266 ? 3.002 20.333 -38.113 1.00 37.09 266 PRO A N 1
ATOM 2058 C CA . PRO A 1 266 ? 2.614 21.438 -38.968 1.00 37.09 266 PRO A CA 1
ATOM 2059 C C . PRO A 1 266 ? 3.746 22.468 -38.959 1.00 37.09 266 PRO A C 1
ATOM 2061 O O . PRO A 1 266 ? 4.234 22.871 -37.903 1.00 37.09 266 PRO A O 1
ATOM 2064 N N . THR A 1 267 ? 4.179 22.865 -40.151 1.00 41.00 267 THR A N 1
ATOM 2065 C CA . THR A 1 267 ? 5.104 23.976 -40.379 1.00 41.00 267 THR A CA 1
ATOM 2066 C C . THR A 1 267 ? 4.621 25.223 -39.624 1.00 41.00 267 THR A C 1
ATOM 2068 O O . THR A 1 267 ? 3.407 25.452 -39.557 1.00 41.00 267 THR A O 1
ATOM 2071 N N . PRO A 1 268 ? 5.521 26.057 -39.068 1.00 35.97 268 PRO A N 1
ATOM 2072 C CA . PRO A 1 268 ? 5.111 27.273 -38.379 1.00 35.97 268 PRO A CA 1
ATOM 2073 C C . PRO A 1 268 ? 4.407 28.194 -39.378 1.00 35.97 268 PRO A C 1
ATOM 2075 O O . PRO A 1 268 ? 4.964 28.518 -40.428 1.00 35.97 268 PRO A O 1
ATOM 2078 N N . ARG A 1 269 ? 3.177 28.617 -39.072 1.00 37.34 269 ARG A N 1
ATOM 2079 C CA . ARG A 1 269 ? 2.542 29.710 -39.818 1.00 37.34 269 ARG A CA 1
ATOM 2080 C C . ARG A 1 269 ? 3.271 31.014 -39.472 1.00 37.34 269 ARG A C 1
ATOM 2082 O O . ARG A 1 269 ? 3.556 31.220 -38.292 1.00 37.34 269 ARG A O 1
ATOM 2089 N N . PRO A 1 270 ? 3.558 31.897 -40.442 1.00 36.69 270 PRO A N 1
ATOM 2090 C CA . PRO A 1 270 ? 4.153 33.189 -40.136 1.00 36.69 270 PRO A CA 1
ATOM 2091 C C . PRO A 1 270 ? 3.182 34.030 -39.297 1.00 36.69 270 PRO A C 1
ATOM 2093 O O . PRO A 1 270 ? 1.974 34.047 -39.543 1.00 36.69 270 PRO A O 1
ATOM 2096 N N . HIS A 1 271 ? 3.726 34.707 -38.286 1.00 38.78 271 HIS A N 1
ATOM 2097 C CA . HIS A 1 271 ? 2.993 35.649 -37.446 1.00 38.78 271 HIS A CA 1
ATOM 2098 C C . HIS A 1 271 ? 2.438 36.807 -38.295 1.00 38.78 271 HIS A C 1
ATOM 2100 O O . HIS A 1 271 ? 3.189 37.370 -39.095 1.00 38.78 271 HIS A O 1
ATOM 2106 N N . PRO A 1 272 ? 1.168 37.216 -38.123 1.00 36.06 272 PRO A N 1
ATOM 2107 C CA . PRO A 1 272 ? 0.689 38.450 -38.725 1.00 36.06 272 PRO A CA 1
ATOM 2108 C C . PRO A 1 272 ? 1.355 39.647 -38.034 1.00 36.06 272 PRO A C 1
ATOM 2110 O O . PRO A 1 272 ? 1.372 39.762 -36.808 1.00 36.06 272 PRO A O 1
ATOM 2113 N N . THR A 1 273 ? 1.932 40.525 -38.847 1.00 39.50 273 THR A N 1
ATOM 2114 C CA . THR A 1 273 ? 2.534 41.805 -38.458 1.00 39.50 273 THR A CA 1
ATOM 2115 C C . THR A 1 273 ? 1.465 42.720 -37.840 1.00 39.50 273 THR A C 1
ATOM 2117 O O . THR A 1 273 ? 0.337 42.742 -38.339 1.00 39.50 273 THR A O 1
ATOM 2120 N N . PRO A 1 274 ? 1.762 43.502 -36.785 1.00 34.97 274 PRO A N 1
ATOM 2121 C CA . PRO A 1 274 ? 0.772 44.400 -36.199 1.00 34.97 274 PRO A CA 1
ATOM 2122 C C . PRO A 1 274 ? 0.509 45.597 -37.125 1.00 34.97 274 PRO A C 1
ATOM 2124 O O . PRO A 1 274 ? 1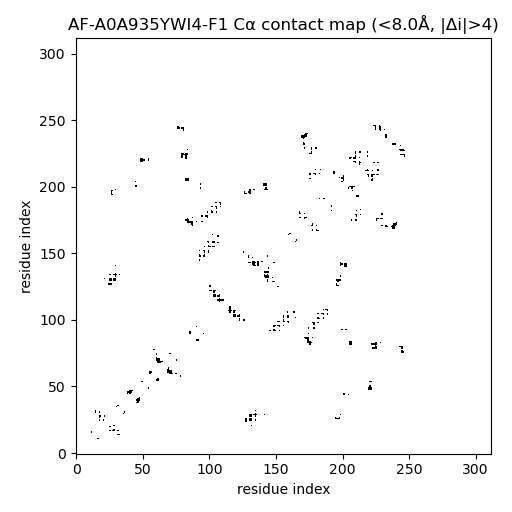.393 46.417 -37.375 1.00 34.97 274 PRO A O 1
ATOM 2127 N N . SER A 1 275 ? -0.720 45.723 -37.625 1.00 38.44 275 SER A N 1
ATOM 2128 C CA . SER A 1 275 ? -1.202 46.932 -38.300 1.00 38.44 275 SER A CA 1
ATOM 2129 C C . SER A 1 275 ? -1.522 48.035 -37.278 1.00 38.44 275 SER A C 1
ATOM 2131 O O . SER A 1 275 ? -2.148 47.768 -36.253 1.00 38.44 275 SER A O 1
ATOM 2133 N N . ARG A 1 276 ? -1.084 49.270 -37.573 1.00 33.81 276 ARG A N 1
ATOM 2134 C CA . ARG A 1 276 ? -1.242 50.502 -36.764 1.00 33.81 276 ARG A CA 1
ATOM 2135 C C . ARG A 1 276 ? -2.680 50.731 -36.257 1.00 33.81 276 ARG A C 1
ATOM 2137 O O . ARG A 1 276 ? -3.626 50.418 -36.977 1.00 33.81 276 ARG A O 1
ATOM 2144 N N . PRO A 1 277 ? -2.859 51.370 -35.084 1.00 33.84 277 PRO A N 1
ATOM 2145 C CA . PRO A 1 277 ? -4.183 51.720 -34.582 1.00 33.84 277 PRO A CA 1
ATOM 2146 C C . PRO A 1 277 ? -4.753 52.941 -35.331 1.00 33.84 277 PRO A C 1
ATOM 2148 O O . PRO A 1 277 ? -4.015 53.906 -35.558 1.00 33.84 277 PRO A O 1
ATOM 2151 N N . PRO A 1 278 ? -6.051 52.960 -35.688 1.00 34.19 278 PRO A N 1
ATOM 2152 C CA . PRO A 1 278 ? -6.724 54.188 -36.081 1.00 34.19 278 PRO A CA 1
ATOM 2153 C C . PRO A 1 278 ? -7.119 55.031 -34.857 1.00 34.19 278 PRO A C 1
ATOM 2155 O O . PRO A 1 278 ? -7.352 54.526 -33.759 1.00 34.19 278 PRO A O 1
ATOM 2158 N N . ALA A 1 279 ? -7.142 56.343 -35.085 1.00 32.81 279 ALA A N 1
ATOM 2159 C CA . ALA A 1 279 ? -7.238 57.413 -34.103 1.00 32.81 279 ALA A CA 1
ATOM 2160 C C . ALA A 1 279 ? -8.545 57.451 -33.287 1.00 32.81 279 ALA A C 1
ATOM 2162 O O . ALA A 1 279 ? -9.608 57.001 -33.714 1.00 32.81 279 ALA A O 1
ATOM 2163 N N . SER A 1 280 ? -8.429 58.066 -32.111 1.00 35.97 280 SER A N 1
ATOM 2164 C CA . SER A 1 280 ? -9.471 58.328 -31.123 1.00 35.97 280 SER A CA 1
ATOM 2165 C C . SER A 1 280 ? -10.712 59.025 -31.696 1.00 35.97 280 SER A C 1
ATOM 2167 O O . SER A 1 280 ? -10.631 60.078 -32.329 1.00 35.97 280 SER A O 1
ATOM 2169 N N . ARG A 1 281 ? -11.895 58.490 -31.374 1.00 30.72 281 ARG A N 1
ATOM 2170 C CA . ARG A 1 281 ? -13.167 59.227 -31.403 1.00 30.72 281 ARG A CA 1
ATOM 2171 C C . ARG A 1 281 ? -13.872 59.069 -30.055 1.00 30.72 281 ARG A C 1
ATOM 2173 O O . ARG A 1 281 ? -13.870 57.991 -29.469 1.00 30.72 281 ARG A O 1
ATOM 2180 N N . ARG A 1 282 ? -14.379 60.194 -29.544 1.00 28.88 282 ARG A N 1
ATOM 2181 C CA . ARG A 1 282 ? -15.033 60.355 -28.233 1.00 28.88 282 ARG A CA 1
ATOM 2182 C C . ARG A 1 282 ? -16.331 59.528 -28.146 1.00 28.88 282 ARG A C 1
ATOM 2184 O O . ARG A 1 282 ? -16.966 59.344 -29.182 1.00 28.88 282 ARG A O 1
ATOM 2191 N N . PRO A 1 283 ? -16.750 59.074 -26.950 1.00 30.91 283 PRO A N 1
ATOM 2192 C CA . PRO A 1 283 ? -18.005 58.347 -26.791 1.00 30.91 283 PRO A CA 1
ATOM 2193 C C . PRO A 1 283 ? -19.204 59.307 -26.706 1.00 30.91 283 PRO A C 1
ATOM 2195 O O . PRO A 1 283 ? -19.187 60.252 -25.919 1.00 30.91 283 PRO A O 1
ATOM 2198 N N . GLU A 1 284 ? -20.251 59.029 -27.483 1.00 30.92 284 GLU A N 1
ATOM 2199 C CA . GLU A 1 284 ? -21.619 59.503 -27.227 1.00 30.92 284 GLU A CA 1
ATOM 2200 C C . GLU A 1 284 ? -22.398 58.448 -26.415 1.00 30.92 284 GLU A C 1
ATOM 2202 O O . GLU A 1 284 ? -22.076 57.257 -26.486 1.00 30.92 284 GLU A O 1
ATOM 2207 N N . PRO A 1 285 ? -23.383 58.856 -25.593 1.00 31.47 285 PRO A N 1
ATOM 2208 C CA . PRO A 1 285 ? -23.960 58.008 -24.559 1.00 31.47 285 PRO A CA 1
ATOM 2209 C C . PRO A 1 285 ? -25.084 57.124 -25.113 1.00 31.47 285 PRO A C 1
ATOM 2211 O O . PRO A 1 285 ? -25.932 57.585 -25.871 1.00 31.47 285 PRO A O 1
ATOM 2214 N N . CYS A 1 286 ? -25.142 55.862 -24.683 1.00 27.02 286 CYS A N 1
ATOM 2215 C CA . CYS A 1 286 ? -26.296 54.996 -24.923 1.00 27.02 286 CYS A CA 1
ATOM 2216 C C . CYS A 1 286 ? -26.821 54.397 -23.618 1.00 27.02 286 CYS A C 1
ATOM 2218 O O . CYS A 1 286 ? -26.080 53.998 -22.720 1.00 27.02 286 CYS A O 1
ATOM 2220 N N . SER A 1 287 ? -28.143 54.428 -23.550 1.00 28.62 287 SER A N 1
ATOM 2221 C CA . SER A 1 287 ? -29.051 54.256 -22.431 1.00 28.62 287 SER A CA 1
ATOM 2222 C C . SER A 1 287 ? -29.133 52.819 -21.910 1.00 28.62 287 SER A C 1
ATOM 2224 O O . SER A 1 287 ? -29.159 51.849 -22.662 1.00 28.62 287 SER A O 1
ATOM 2226 N N . PHE A 1 288 ? -29.232 52.699 -20.586 1.00 25.75 288 PHE A N 1
ATOM 2227 C CA . PHE A 1 288 ? -29.525 51.457 -19.875 1.00 25.75 288 PHE A CA 1
ATOM 2228 C C . PHE A 1 288 ? -31.041 51.209 -19.834 1.00 25.75 288 PHE A C 1
ATOM 2230 O O . PHE A 1 288 ? -31.796 52.070 -19.390 1.00 25.75 288 PHE A O 1
ATOM 2237 N N . SER A 1 289 ? -31.477 50.009 -20.222 1.00 28.31 289 SER A N 1
ATOM 2238 C CA . SER A 1 289 ? -32.773 49.437 -19.828 1.00 28.31 289 SER A CA 1
ATOM 2239 C C . SER A 1 289 ? -32.526 48.182 -18.981 1.00 28.31 289 SER A C 1
ATOM 2241 O O . SER A 1 289 ? -31.763 47.315 -19.412 1.00 28.31 289 SER A O 1
ATOM 2243 N N . PRO A 1 290 ? -33.118 48.059 -17.779 1.00 33.16 290 PRO A N 1
ATOM 2244 C CA . PRO A 1 290 ? -32.886 46.916 -16.903 1.00 33.16 290 PRO A CA 1
ATOM 2245 C C . PRO A 1 290 ? -33.808 45.734 -17.240 1.00 33.16 290 PRO A C 1
ATOM 2247 O O . PRO A 1 290 ? -35.027 45.872 -17.325 1.00 33.16 290 PRO A O 1
ATOM 2250 N N . VAL A 1 291 ? -33.215 44.546 -17.379 1.00 30.73 291 VAL A N 1
ATOM 2251 C CA . VAL A 1 291 ? -33.923 43.263 -17.497 1.00 30.73 291 VAL A CA 1
ATOM 2252 C C . VAL A 1 291 ? -34.203 42.712 -16.095 1.00 30.73 291 VAL A C 1
ATOM 2254 O O . VAL A 1 291 ? -33.287 42.510 -15.300 1.00 30.73 291 VAL A O 1
ATOM 2257 N N . VAL A 1 292 ? -35.481 42.470 -15.797 1.00 35.03 292 VAL A N 1
ATOM 2258 C CA . VAL A 1 292 ? -35.991 41.880 -14.547 1.00 35.03 292 VAL A CA 1
ATOM 2259 C C . VAL A 1 292 ? -35.842 40.347 -14.580 1.00 35.03 292 VAL A C 1
ATOM 2261 O O . VAL A 1 292 ? -36.271 39.736 -15.561 1.00 35.03 292 VAL A O 1
ATOM 2264 N N . PRO A 1 293 ? -35.318 39.681 -13.531 1.00 34.34 293 PRO A N 1
ATOM 2265 C CA . PRO A 1 293 ? -35.346 38.223 -13.433 1.00 34.34 293 PRO A CA 1
ATOM 2266 C C . PRO A 1 293 ? -36.670 37.718 -12.830 1.00 34.34 293 PRO A C 1
ATOM 2268 O O . PRO A 1 293 ? -37.122 38.201 -11.793 1.00 34.34 293 PRO A O 1
ATOM 2271 N N . ARG A 1 294 ? -37.289 36.722 -13.479 1.00 30.75 294 ARG A N 1
ATOM 2272 C CA . ARG A 1 294 ? -38.513 36.038 -13.021 1.00 30.75 294 ARG A CA 1
ATOM 2273 C C . ARG A 1 294 ? -38.196 34.972 -11.961 1.00 30.75 294 ARG A C 1
ATOM 2275 O O . ARG A 1 294 ? -37.355 34.107 -12.191 1.00 30.75 294 ARG A O 1
ATOM 2282 N N . SER A 1 295 ? -38.913 35.020 -10.838 1.00 33.41 295 SER A N 1
ATOM 2283 C CA . SER A 1 295 ? -38.903 34.030 -9.748 1.00 33.41 295 SER A CA 1
ATOM 2284 C C . SER A 1 295 ? -39.705 32.756 -10.091 1.00 33.41 295 SER A C 1
ATOM 2286 O O . SER A 1 295 ? -40.678 32.852 -10.843 1.00 33.41 295 SER A O 1
ATOM 2288 N N . PRO A 1 296 ? -39.361 31.578 -9.529 1.00 35.56 296 PRO A N 1
ATOM 2289 C CA . PRO A 1 296 ? -40.150 30.348 -9.662 1.00 35.56 296 PRO A CA 1
ATOM 2290 C C . PRO A 1 296 ? -41.335 30.296 -8.665 1.00 35.56 296 PRO A C 1
ATOM 2292 O O . PRO A 1 296 ? -41.294 30.983 -7.642 1.00 35.56 296 PRO A O 1
ATOM 2295 N N . PRO A 1 297 ? -42.392 29.499 -8.933 1.00 35.78 297 PRO A N 1
ATOM 2296 C CA . PRO A 1 297 ? -43.617 29.495 -8.130 1.00 35.78 297 PRO A CA 1
ATOM 2297 C C . PRO A 1 297 ? -43.513 28.670 -6.835 1.00 35.78 297 PRO A C 1
ATOM 2299 O O . PRO A 1 297 ? -42.934 27.584 -6.802 1.00 35.78 297 PRO A O 1
ATOM 2302 N N . CYS A 1 298 ? -44.126 29.207 -5.776 1.00 28.91 298 CYS A N 1
ATOM 2303 C CA . CYS A 1 298 ? -44.255 28.628 -4.441 1.00 28.91 298 CYS A CA 1
ATOM 2304 C C . CYS A 1 298 ? -45.223 27.433 -4.405 1.00 28.91 298 CYS A C 1
ATOM 2306 O O . CYS A 1 298 ? -46.341 27.523 -4.908 1.00 28.91 298 CYS A O 1
ATOM 2308 N N . LEU A 1 299 ? -44.822 26.361 -3.713 1.00 32.59 299 LEU A N 1
ATOM 2309 C CA . LEU A 1 299 ? -45.714 25.321 -3.201 1.00 32.59 299 LEU A CA 1
ATOM 2310 C C . LEU A 1 299 ? -46.002 25.591 -1.721 1.00 32.59 299 LEU A C 1
ATOM 2312 O O . LEU A 1 299 ? -45.097 25.778 -0.909 1.00 32.59 299 LEU A O 1
ATOM 2316 N N . SER A 1 300 ? -47.288 25.636 -1.411 1.00 30.55 300 SER A N 1
ATOM 2317 C CA . SER A 1 300 ? -47.899 25.857 -0.107 1.00 30.55 300 SER A CA 1
ATOM 2318 C C . SER A 1 300 ? -47.685 24.656 0.823 1.00 30.55 300 SER A C 1
ATOM 2320 O O . SER A 1 300 ? -48.015 23.536 0.450 1.00 30.55 300 SER A O 1
ATOM 2322 N N . CYS A 1 301 ? -47.238 24.894 2.058 1.00 28.97 301 CYS A N 1
ATOM 2323 C CA . CYS A 1 301 ? -47.468 23.999 3.198 1.00 28.97 301 CYS A CA 1
ATOM 2324 C C . CYS A 1 301 ? -47.826 24.839 4.443 1.00 28.97 301 CYS A C 1
ATOM 2326 O O . CYS A 1 301 ? -47.317 25.954 4.577 1.00 28.97 301 CYS A O 1
ATOM 2328 N N . PRO A 1 302 ? -48.724 24.348 5.319 1.00 34.59 302 PRO A N 1
ATOM 2329 C CA . PRO A 1 302 ? -49.393 25.151 6.341 1.00 34.59 302 PRO A CA 1
ATOM 2330 C C . PRO A 1 302 ? -48.602 25.324 7.653 1.00 34.59 302 PRO A C 1
ATOM 2332 O O . PRO A 1 302 ? -47.559 24.718 7.881 1.00 34.59 302 PRO A O 1
ATOM 2335 N N . ALA A 1 303 ? -49.154 26.221 8.472 1.00 35.34 303 ALA A N 1
ATOM 2336 C CA . ALA A 1 303 ? -48.620 26.934 9.633 1.00 35.34 303 ALA A CA 1
ATOM 2337 C C . ALA A 1 303 ? -48.408 26.076 10.927 1.00 35.34 303 ALA A C 1
ATOM 2339 O O . ALA A 1 303 ? -48.703 24.883 10.930 1.00 35.34 303 ALA A O 1
ATOM 2340 N N . PRO A 1 304 ? -47.863 26.668 12.018 1.00 37.41 304 PRO A N 1
ATOM 2341 C CA . PRO A 1 304 ? -46.925 26.032 12.954 1.00 37.41 304 PRO A CA 1
ATOM 2342 C C . PRO A 1 304 ? -47.514 25.473 14.264 1.00 37.41 304 PRO A C 1
ATOM 2344 O O . PRO A 1 304 ? -48.608 25.824 14.697 1.00 37.41 304 PRO A O 1
ATOM 2347 N N . TRP A 1 305 ? -46.688 24.668 14.943 1.00 29.58 305 TRP A N 1
ATOM 2348 C CA . TRP A 1 305 ? -46.860 24.205 16.324 1.00 29.58 305 TRP A CA 1
ATOM 2349 C C . TRP A 1 305 ? -46.645 25.339 17.351 1.00 29.58 305 TRP A C 1
ATOM 2351 O O . TRP A 1 305 ? -45.714 26.134 17.182 1.00 29.58 305 TRP A O 1
ATOM 2361 N N . PRO A 1 306 ? -47.438 25.413 18.439 1.00 38.03 306 PRO A N 1
ATOM 2362 C CA . PRO A 1 306 ? -47.311 26.463 19.445 1.00 38.03 306 PRO A CA 1
ATOM 2363 C C . PRO A 1 306 ? -46.227 26.164 20.493 1.00 38.03 306 PRO A C 1
ATOM 2365 O O . PRO A 1 306 ? -46.110 25.058 21.016 1.00 38.03 306 PRO A O 1
ATOM 2368 N N . VAL A 1 307 ? -45.466 27.205 20.838 1.00 35.91 307 VAL A N 1
ATOM 2369 C CA . VAL A 1 307 ? -44.510 27.251 21.953 1.00 35.91 307 VAL A CA 1
ATOM 2370 C C . VAL A 1 307 ? -45.230 27.793 23.190 1.00 35.91 307 VAL A C 1
ATOM 2372 O O . VAL A 1 307 ? -45.633 28.954 23.203 1.00 35.91 307 VAL A O 1
ATOM 2375 N N . SER A 1 308 ? -45.355 26.994 24.251 1.00 38.03 308 SER A N 1
ATOM 2376 C CA . SER A 1 308 ? -45.781 27.467 25.574 1.00 38.03 308 SER A CA 1
ATOM 2377 C C . SER A 1 308 ? -44.570 27.917 26.401 1.00 38.03 308 SER A C 1
ATOM 2379 O O . SER A 1 308 ? -43.650 27.133 26.647 1.00 38.03 308 SER A O 1
ATOM 2381 N N . ARG A 1 309 ? -44.575 29.175 26.858 1.00 34.56 309 ARG A N 1
ATOM 2382 C CA . ARG A 1 309 ? -43.680 29.677 27.914 1.00 34.56 309 ARG A CA 1
ATOM 2383 C C . ARG A 1 309 ? -44.232 29.320 29.297 1.00 34.56 309 ARG A C 1
ATOM 2385 O O . ARG A 1 309 ? -45.440 29.280 29.494 1.00 34.56 309 ARG A O 1
ATOM 2392 N N . ARG A 1 310 ? -43.312 29.116 30.243 1.00 37.44 310 ARG A N 1
ATOM 2393 C CA . ARG A 1 310 ? -43.555 29.014 31.688 1.00 37.44 310 ARG A CA 1
ATOM 2394 C C . ARG A 1 310 ? -44.104 30.318 32.278 1.00 37.44 310 ARG A C 1
ATOM 2396 O O . ARG A 1 310 ? -43.579 31.385 31.964 1.00 37.44 310 ARG A O 1
ATOM 2403 N N . SER A 1 311 ? -45.017 30.173 33.234 1.00 35.16 311 SER A N 1
ATOM 2404 C CA . SER A 1 311 ? -45.204 31.039 34.408 1.00 35.16 311 SER A CA 1
ATOM 2405 C C . SER A 1 311 ? -46.056 30.269 35.427 1.00 35.16 311 SER A C 1
ATOM 2407 O O . SER A 1 311 ? -47.174 29.885 35.086 1.00 35.16 311 SER A O 1
ATOM 2409 N N . GLY A 1 312 ? -45.503 30.024 36.621 1.00 34.28 312 GLY A N 1
ATOM 2410 C CA . GLY A 1 312 ? -46.062 29.180 37.685 1.00 34.28 312 GLY A CA 1
ATOM 2411 C C . GLY A 1 312 ? -45.018 28.215 38.216 1.00 34.28 312 GLY A C 1
ATOM 2412 O O . GLY A 1 312 ? -44.862 27.149 37.585 1.00 34.28 312 GLY A O 1
#

Nearest PDB structures (foldseek):
  6sz9-assembly1_B  TM=8.470E-01  e=1.707E-13  Legionella pneumophila
  6exe-assembly1_B  TM=8.411E-01  e=6.377E-11  Legionella pneumophila subsp. pneumophila str. Philadelphia 1
  6exb-assembly1_B  TM=8.447E-01  e=1.131E-10  Legionella pneumophila subsp. pneumophila str. Philadelphia 1
  6exa-assembly1_B  TM=8.429E-01  e=1.131E-10  Legionella pneumophila subsp. pneumophila str. Philadelphia 1
  6exe-assembly1_A  TM=8.570E-01  e=1.824E-10  Legionella pneumophila subsp. pneumophila str. Philadelphia 1

Foldseek 3Di:
DDDPVVVDDDDDDPLRVQVVCLQVALLCLLCVLVPVVPDDLVHPQSHDFDDPVRVCVVQVQWDQDPVGIDGPVVSLLVLLLVLLPAWPVPDDLVLLLLLLLLLLLLVLVPDDPVSSVVSPVVSLVLLSVQSSQLNPDPPAQSGRPSVSSVVSNVVSVVSSPPPVCVLQQQLATGSLLSSLSSLVSSCVSHDDALSSVPSVSRVPVSSSQSNNQRPPPDGRPSPLQSVQQSVVSVVVSGYDPDRPSDPPVPPPPPDDDDDDPDDDDDDDDDDDDDDDDDDDDDDDDDDDDDDDDDDDDDDDDDDDDDDDDDDD

Sequence (312 aa):
MGHPAGRFRRRFDLRRLAESMKDPWPFALHALRRGHLDVPLDHPTWGMALSSEAFLRRHDLLDATDTGWRVREARAEAVLAAQLGAPWREAPLHARALAGLLALRVLALTAPTAEAERLKRRALALLGTLARAAADHKAGDYLPPAVVFIQIQRETEPALRAEALAPLLAGHAYTATVLLRLLAEAREGGVLPPALFTWLKGVDRPLWYALNSLGRRMPFVEAAGAIAHYRAERAAGFARPAPASTPRWTGCGGRSSRSRPPIRNPTPRPHPTPSRPPASRRPEPCSFSPVVPRSPPCLSCPAPWPVSRRSG

Radius of gyration: 29.02 Å; Cα contacts (8 Å, |Δi|>4): 343; chains: 1; bounding box: 68×80×78 Å

Mean predicted aligned error: 13.27 Å

Secondary structure (DSSP, 8-state):
---GGGS------HHHHHHHTTTT-GGGHHHHHTTTTSS-TT-TTTSPPPPHHHHHHHTT-EEEETTEEEE-HHHHHHHHHHTT-SBGGG--HHHHHHHHHHHHHHHTTTS-HHHHHHHHHHHHHHHHHHHHHHHH-SSSSSPPPHHHHHHHHHHHHHHHT-GGGHHHHHT--BHHHHHHHHHHHHHHTS---GGGGTTHHHH-HHHHHHHHHTT-SS--GGGHHHHHHHHHHHHHTS--SS-------TTTTT-----PPP-PPPPPPPPPPPPPPPPP-PPPP----PPPPPPPPPPP---PPPPPPP--